Protein AF-A0A016V2L1-F1 (afdb_monomer)

InterPro domains:
  IPR009078 Ferritin-like superfamily [SSF47240] (13-124)
  IPR011566 Ubiquinone biosynthesis protein Coq7 [PF03232] (13-130)
  IPR011566 Ubiquinone biosynthesis protein Coq7 [PTHR11237] (13-127)

Radius of gyration: 16.28 Å; Cα contacts (8 Å, |Δi|>4): 191; chains: 1; bounding box: 47×32×44 Å

Organism: NCBI:txid53326

Nearest PDB structures (foldseek):
  8vp6-assembly1_A  TM=2.413E-01  e=8.278E+00  Acetivibrio thermocellus ATCC 27405
  8vp6-assembly1_B  TM=1.753E-01  e=6.211E+00  Acetivibrio thermocellus ATCC 27405
  8vp5-assembly1_B  TM=1.803E-01  e=5.643E+00  Acetivibrio thermocellus ATCC 27405

pLDDT: mean 79.41, std 16.94, range [29.38, 97.0]

Foldseek 3Di:
DDDPPQQPDPPPDPCLVVLVVLLVVLVVVLVVLVVVCVVVVPDADPCLVVLLVVLLVCLLVQLVVPQLSNLLVLLLLLVVLLVLLVVVLVVCVVPPCVVCVVVNVSSVVVSVSSVVSNVVSVVSNNVVPPDPSVVSNVVVVVVLVVCCVVRVQDSSSSNSSSSSSVSSSSVSSSNND

Structure (mmCIF, N/CA/C/O backbone):
data_AF-A0A016V2L1-F1
#
_entry.id   AF-A0A016V2L1-F1
#
loop_
_atom_site.group_PDB
_atom_site.id
_atom_site.type_symbol
_atom_site.label_atom_id
_atom_site.label_alt_id
_atom_site.label_comp_id
_atom_site.label_asym_id
_atom_site.label_entity_id
_atom_site.label_seq_id
_atom_site.pdbx_PDB_ins_code
_atom_site.Cartn_x
_atom_site.Cartn_y
_atom_site.Cartn_z
_atom_site.occupancy
_atom_site.B_iso_or_equiv
_atom_site.auth_seq_id
_atom_site.auth_comp_id
_atom_site.auth_asym_id
_atom_site.auth_atom_id
_atom_site.pdbx_PDB_model_num
ATOM 1 N N . MET A 1 1 ? -20.118 -4.239 -11.201 1.00 29.38 1 MET A N 1
ATOM 2 C CA . MET A 1 1 ? -20.156 -2.907 -10.563 1.00 29.38 1 MET A CA 1
ATOM 3 C C . MET A 1 1 ? -20.896 -3.061 -9.252 1.00 29.38 1 MET A C 1
ATOM 5 O O . MET A 1 1 ? -22.110 -3.209 -9.278 1.00 29.38 1 MET A O 1
ATOM 9 N N . LEU A 1 2 ? -20.169 -3.172 -8.142 1.00 35.25 2 LEU A N 1
ATOM 10 C CA . LEU A 1 2 ? -20.776 -3.181 -6.811 1.00 35.25 2 LEU A CA 1
ATOM 11 C C . LEU A 1 2 ? -21.025 -1.722 -6.404 1.00 35.25 2 LEU A C 1
ATOM 13 O O . LEU A 1 2 ? -20.151 -0.876 -6.569 1.00 35.25 2 LEU A O 1
ATOM 17 N N . ASP A 1 3 ? -22.257 -1.447 -5.989 1.00 30.83 3 ASP A N 1
ATOM 18 C CA . ASP A 1 3 ? -22.810 -0.139 -5.631 1.00 30.83 3 ASP A CA 1
ATOM 19 C C . ASP A 1 3 ? -22.205 0.386 -4.312 1.00 30.83 3 ASP A C 1
ATOM 21 O O . ASP A 1 3 ? -22.249 -0.296 -3.290 1.00 30.83 3 ASP A O 1
ATOM 25 N N . CYS A 1 4 ? -21.659 1.609 -4.326 1.00 40.56 4 CYS A N 1
ATOM 26 C CA . CYS A 1 4 ? -20.991 2.285 -3.201 1.00 40.56 4 CYS A CA 1
ATOM 27 C C . CYS A 1 4 ? -21.928 2.737 -2.053 1.00 40.56 4 CYS A C 1
ATOM 29 O O . CYS A 1 4 ? -21.528 3.556 -1.226 1.00 40.56 4 CYS A O 1
ATOM 31 N N . ARG A 1 5 ? -23.185 2.279 -1.979 1.00 37.03 5 ARG A N 1
ATOM 32 C CA . ARG A 1 5 ? -24.198 2.860 -1.072 1.00 37.03 5 ARG A CA 1
ATOM 33 C C . ARG A 1 5 ? -24.375 2.221 0.311 1.00 37.03 5 ARG A C 1
ATOM 35 O O . ARG A 1 5 ? -25.258 2.661 1.040 1.00 37.03 5 ARG A O 1
ATOM 42 N N . SER A 1 6 ? -23.533 1.287 0.753 1.00 38.41 6 SER A N 1
ATOM 43 C CA . SER A 1 6 ? -23.596 0.764 2.136 1.00 38.41 6 SER A CA 1
ATOM 44 C C . SER A 1 6 ? -22.293 0.984 2.914 1.00 38.41 6 SER A C 1
ATOM 46 O O . SER A 1 6 ? -21.577 0.046 3.243 1.00 38.41 6 SER A O 1
ATOM 48 N N . MET A 1 7 ? -21.981 2.248 3.193 1.00 48.84 7 MET A N 1
ATOM 49 C CA . MET A 1 7 ? -20.747 2.708 3.844 1.00 48.84 7 MET A CA 1
ATOM 50 C C . MET A 1 7 ? -20.988 2.951 5.346 1.00 48.84 7 MET A C 1
ATOM 52 O O . MET A 1 7 ? -21.101 4.101 5.783 1.00 48.84 7 MET A O 1
ATOM 56 N N . HIS A 1 8 ? -21.224 1.897 6.138 1.00 49.47 8 HIS A N 1
ATOM 57 C CA . HIS A 1 8 ? -21.766 2.025 7.504 1.00 49.47 8 HIS A CA 1
ATOM 58 C C . HIS A 1 8 ? -21.042 1.152 8.556 1.00 49.47 8 HIS A C 1
ATOM 60 O O . HIS A 1 8 ? -21.601 0.168 9.037 1.00 49.47 8 HIS A O 1
ATOM 66 N N . ARG A 1 9 ? -19.858 1.584 9.013 1.00 52.03 9 ARG A N 1
ATOM 67 C CA . ARG A 1 9 ? -19.495 1.605 10.448 1.00 52.03 9 ARG A CA 1
ATOM 68 C C . ARG A 1 9 ? -18.497 2.734 10.820 1.00 52.03 9 ARG A C 1
ATOM 70 O O . ARG A 1 9 ? -18.610 3.243 11.935 1.00 52.03 9 ARG A O 1
ATOM 77 N N . TYR A 1 10 ? -17.664 3.244 9.898 1.00 52.72 10 TYR A N 1
ATOM 78 C CA . TYR A 1 10 ? -16.674 4.310 10.174 1.00 52.72 10 TYR A CA 1
ATOM 79 C C . TYR A 1 10 ? -16.941 5.649 9.500 1.00 52.72 10 TYR A C 1
ATOM 81 O O . TYR A 1 10 ? -16.243 6.617 9.811 1.00 52.72 10 TYR A O 1
ATOM 89 N N . SER A 1 11 ? -17.983 5.766 8.676 1.00 54.28 11 SER A N 1
ATOM 90 C CA . SER A 1 11 ? -18.393 7.041 8.063 1.00 54.28 11 SER A CA 1
ATOM 91 C C . SER A 1 11 ? -18.709 8.149 9.085 1.00 54.28 11 SER A C 1
ATOM 93 O O . SER A 1 11 ? -18.708 9.323 8.729 1.00 54.28 11 SER A O 1
ATOM 95 N N . GLY A 1 12 ? -18.907 7.797 10.363 1.00 59.22 12 GLY A N 1
ATOM 96 C CA . GLY A 1 12 ? -19.059 8.732 11.485 1.00 59.22 12 GLY A CA 1
ATOM 97 C C . GLY A 1 12 ? -17.850 8.855 12.424 1.00 59.22 12 GLY A C 1
ATOM 98 O O . GLY A 1 12 ? -17.983 9.468 13.480 1.00 59.22 12 GLY A O 1
ATOM 99 N N . THR A 1 13 ? -16.690 8.271 12.100 1.00 72.81 13 THR A N 1
ATOM 100 C CA . THR A 1 13 ? -15.501 8.283 12.975 1.00 72.81 13 THR A CA 1
ATOM 101 C C . THR A 1 13 ? -14.330 9.064 12.374 1.00 72.81 13 THR A C 1
ATOM 103 O O . THR A 1 13 ? -14.216 9.151 11.152 1.00 72.81 13 THR A O 1
ATOM 106 N N . PRO A 1 14 ? -13.395 9.579 13.199 1.00 77.31 14 PRO A N 1
ATOM 107 C CA . PRO A 1 14 ? -12.222 10.303 12.702 1.00 77.31 14 PRO A CA 1
ATOM 108 C C . PRO A 1 14 ? -11.259 9.471 11.839 1.00 77.31 14 PRO A C 1
ATOM 110 O O . PRO A 1 14 ? -10.414 10.052 11.165 1.00 77.31 14 PRO A O 1
ATOM 113 N N . VAL A 1 15 ? -11.346 8.133 11.883 1.00 84.75 15 VAL A N 1
ATOM 114 C CA . VAL A 1 15 ? -10.438 7.226 11.156 1.00 84.75 15 VAL A CA 1
ATOM 115 C C . VAL A 1 15 ? -10.974 6.830 9.775 1.00 84.75 15 VAL A C 1
ATOM 117 O O . VAL A 1 15 ? -10.186 6.531 8.884 1.00 84.75 15 VAL A O 1
ATOM 120 N N . GLY A 1 16 ? -12.291 6.901 9.552 1.00 86.06 16 GLY A N 1
ATOM 121 C CA . GLY A 1 16 ? -12.917 6.537 8.274 1.00 86.06 16 GLY A CA 1
ATOM 122 C C . GLY A 1 16 ? -12.341 7.287 7.064 1.00 86.06 16 GLY A C 1
ATOM 123 O O . GLY A 1 16 ? -11.895 6.638 6.120 1.00 86.06 16 GLY A O 1
ATOM 124 N N . PRO A 1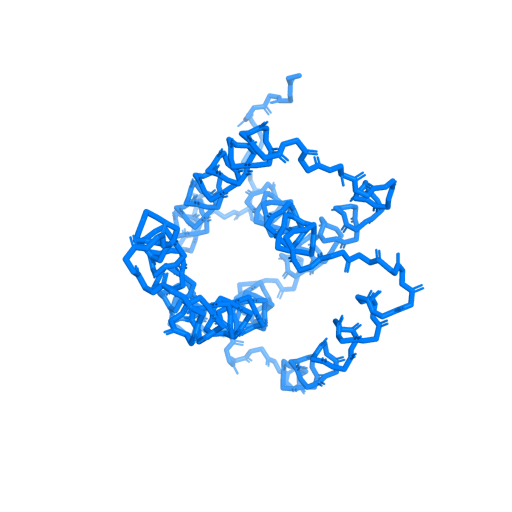 17 ? -12.257 8.633 7.092 1.00 89.12 17 PRO A N 1
ATOM 125 C CA . PRO A 1 17 ? -11.645 9.400 6.003 1.00 89.12 17 PRO A CA 1
ATOM 126 C C . PRO A 1 17 ? -10.163 9.079 5.771 1.00 89.12 17 PRO A C 1
ATOM 128 O O . PRO A 1 17 ? -9.676 9.216 4.654 1.00 89.12 17 PRO A O 1
ATOM 131 N N . VAL A 1 18 ? -9.442 8.659 6.815 1.00 91.12 18 VAL A N 1
ATOM 132 C CA . VAL A 1 18 ? -8.019 8.301 6.723 1.00 91.12 18 VAL A CA 1
ATOM 133 C C . VAL A 1 18 ? -7.856 6.980 5.986 1.00 91.12 18 VAL A C 1
ATOM 135 O O . VAL A 1 18 ? -7.091 6.917 5.033 1.00 91.12 18 VAL A O 1
ATOM 138 N N . ILE A 1 19 ? -8.626 5.962 6.374 1.00 88.94 19 ILE A N 1
ATOM 139 C CA . ILE A 1 19 ? -8.621 4.651 5.714 1.00 88.94 19 ILE A CA 1
ATOM 140 C C . ILE A 1 19 ? -9.053 4.790 4.249 1.00 88.94 19 ILE A C 1
ATOM 142 O O . ILE A 1 19 ? -8.436 4.186 3.379 1.00 88.94 19 ILE A O 1
ATOM 146 N N . GLN A 1 20 ? -10.054 5.630 3.962 1.00 89.81 20 GLN A N 1
ATOM 147 C CA . GLN A 1 20 ? -10.478 5.893 2.586 1.00 89.81 20 GLN A CA 1
ATOM 148 C C . GLN A 1 20 ? -9.360 6.536 1.756 1.00 89.81 20 GLN A C 1
ATOM 150 O O . GLN A 1 20 ? -9.124 6.112 0.632 1.00 89.81 20 GLN A O 1
ATOM 155 N N . LYS A 1 21 ? -8.646 7.523 2.315 1.00 91.56 21 LYS A N 1
ATOM 156 C CA . LYS A 1 21 ? -7.510 8.162 1.636 1.00 91.56 21 LYS A CA 1
ATOM 157 C C . LYS A 1 21 ? -6.389 7.162 1.347 1.00 91.56 21 LYS A C 1
ATOM 159 O O . LYS A 1 21 ? -5.882 7.152 0.233 1.00 91.56 21 LYS A O 1
ATOM 164 N N . MET A 1 22 ? -6.051 6.312 2.318 1.00 92.69 22 MET A N 1
ATOM 165 C CA . MET A 1 22 ? -5.066 5.242 2.123 1.00 92.69 22 MET A CA 1
ATOM 166 C C . MET A 1 22 ? -5.513 4.294 1.009 1.00 92.69 22 MET A C 1
ATOM 168 O O . MET A 1 22 ? -4.734 3.973 0.125 1.00 92.69 22 MET A O 1
ATOM 172 N N . TRP A 1 23 ? -6.791 3.905 0.991 1.00 93.56 23 TRP A N 1
ATOM 173 C CA . TRP A 1 23 ? -7.315 3.047 -0.067 1.00 93.56 23 TRP A CA 1
ATOM 174 C C . TRP A 1 23 ? -7.262 3.703 -1.456 1.00 93.56 23 TRP A C 1
ATOM 176 O O . TRP A 1 23 ? -6.936 3.042 -2.439 1.00 93.56 23 TRP A O 1
ATOM 186 N N . ASP A 1 24 ? -7.557 5.000 -1.556 1.00 93.06 24 ASP A N 1
ATOM 187 C CA . ASP A 1 24 ? -7.455 5.730 -2.822 1.00 93.06 24 ASP A CA 1
ATOM 188 C C . ASP A 1 24 ? -6.000 5.790 -3.334 1.00 93.06 24 ASP A C 1
ATOM 190 O O . ASP A 1 24 ? -5.778 5.644 -4.537 1.00 93.06 24 ASP A O 1
ATOM 194 N N . GLU A 1 25 ? -5.020 5.932 -2.433 1.00 93.88 25 GLU A N 1
ATOM 195 C CA . GLU A 1 25 ? -3.582 5.861 -2.747 1.00 93.88 25 GLU A CA 1
ATOM 196 C C . GLU A 1 25 ? -3.185 4.448 -3.217 1.00 93.88 25 GLU A C 1
ATOM 198 O O . GLU A 1 25 ? -2.543 4.301 -4.257 1.00 93.88 25 GLU A O 1
ATOM 203 N N . GLU A 1 26 ? -3.691 3.393 -2.571 1.00 93.25 26 GLU A N 1
ATOM 204 C CA . GLU A 1 26 ? -3.443 2.010 -3.008 1.00 93.25 26 GLU A CA 1
ATOM 205 C C . GLU A 1 26 ? -4.013 1.670 -4.376 1.00 93.25 26 GLU A C 1
ATOM 207 O O . GLU A 1 26 ? -3.440 0.882 -5.133 1.00 93.25 26 GLU A O 1
ATOM 212 N N . ARG A 1 27 ? -5.127 2.293 -4.747 1.00 93.62 27 ARG A N 1
ATOM 213 C CA . ARG A 1 27 ? -5.671 2.144 -6.097 1.00 93.62 27 ARG A CA 1
ATOM 214 C C . ARG A 1 27 ? -4.782 2.817 -7.140 1.00 93.62 27 ARG A C 1
ATOM 216 O O . ARG A 1 27 ? -4.685 2.309 -8.256 1.00 93.62 27 ARG A O 1
ATOM 223 N N . GLU A 1 28 ? -4.120 3.922 -6.795 1.00 93.94 28 GLU A N 1
ATOM 224 C CA . GLU A 1 28 ? -3.109 4.550 -7.656 1.00 93.94 28 GLU A CA 1
ATOM 225 C C . GLU A 1 28 ? -1.861 3.660 -7.789 1.00 93.94 28 GLU A C 1
ATOM 227 O O . GLU A 1 28 ? -1.314 3.509 -8.889 1.00 93.94 28 GLU A O 1
ATOM 232 N N . HIS A 1 29 ? -1.437 3.026 -6.692 1.00 92.62 29 HIS A N 1
ATOM 233 C CA . HIS A 1 29 ? -0.355 2.040 -6.685 1.00 92.62 29 HIS A CA 1
ATOM 234 C C . HIS A 1 29 ? -0.672 0.853 -7.601 1.00 92.62 29 HIS A C 1
ATOM 236 O O . HIS A 1 29 ? 0.140 0.503 -8.465 1.00 92.62 29 HIS A O 1
ATOM 242 N N . LEU A 1 30 ? -1.871 0.275 -7.473 1.00 91.44 30 LEU A N 1
ATOM 243 C CA . LEU A 1 30 ? -2.319 -0.843 -8.300 1.00 91.44 30 LEU A CA 1
ATOM 244 C C . LEU A 1 30 ? -2.382 -0.466 -9.786 1.00 91.44 30 LEU A C 1
ATOM 246 O O . LEU A 1 30 ? -1.819 -1.181 -10.611 1.00 91.44 30 LEU A O 1
ATOM 250 N N . ASP A 1 31 ? -2.976 0.679 -10.135 1.00 93.56 31 ASP A N 1
ATOM 251 C CA . ASP A 1 31 ? -3.038 1.168 -11.523 1.00 93.56 31 ASP A CA 1
ATOM 252 C C . ASP A 1 31 ? -1.634 1.414 -12.110 1.00 93.56 31 ASP A C 1
ATOM 254 O O . ASP A 1 31 ? -1.350 1.081 -13.265 1.00 93.56 31 ASP A O 1
ATOM 258 N N . THR A 1 32 ? -0.708 1.943 -11.304 1.00 90.62 32 THR A N 1
ATOM 259 C CA . THR A 1 32 ? 0.695 2.106 -11.709 1.00 90.62 32 THR A CA 1
ATOM 260 C C . THR A 1 32 ? 1.341 0.758 -12.023 1.00 90.62 32 THR A C 1
ATOM 262 O O . THR A 1 32 ? 2.000 0.617 -13.058 1.00 90.62 32 THR A O 1
ATOM 265 N N . MET A 1 33 ? 1.126 -0.247 -11.176 1.00 87.62 33 MET A N 1
ATOM 266 C CA . MET A 1 33 ? 1.681 -1.581 -11.385 1.00 87.62 33 MET A CA 1
ATOM 267 C C . MET A 1 33 ? 1.036 -2.332 -12.536 1.00 87.62 33 MET A C 1
ATOM 269 O O . MET A 1 33 ? 1.751 -3.003 -13.272 1.00 87.62 33 MET A O 1
ATOM 273 N N . GLU A 1 34 ? -0.271 -2.197 -12.753 1.00 89.38 34 GLU A N 1
ATOM 274 C CA . GLU A 1 34 ? -0.952 -2.768 -13.918 1.00 89.38 34 GLU A CA 1
ATOM 275 C C . GLU A 1 34 ? -0.372 -2.215 -15.223 1.00 89.38 34 GLU A C 1
ATOM 277 O O . GLU A 1 34 ? -0.082 -2.970 -16.155 1.00 89.38 34 GLU A O 1
ATOM 282 N N . LYS A 1 35 ? -0.115 -0.903 -15.278 1.00 8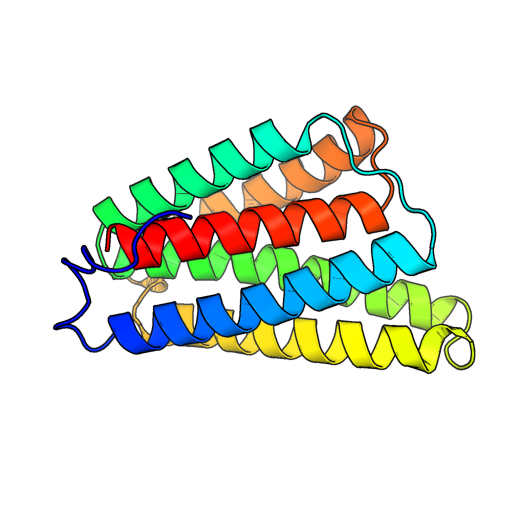9.94 35 LYS A N 1
ATOM 283 C CA . LYS A 1 35 ? 0.540 -0.265 -16.430 1.00 89.94 35 LYS A CA 1
ATOM 284 C C . LYS A 1 35 ? 1.958 -0.786 -16.644 1.00 89.94 35 LYS A C 1
ATOM 286 O O . LYS A 1 35 ? 2.340 -1.047 -17.786 1.00 89.94 35 LYS A O 1
ATOM 291 N N . LEU A 1 36 ? 2.737 -0.950 -15.573 1.00 86.25 36 LEU A N 1
ATOM 292 C CA . LEU A 1 36 ? 4.087 -1.514 -15.655 1.00 86.25 36 LEU A CA 1
ATOM 293 C C . LEU A 1 36 ? 4.052 -2.991 -16.085 1.00 86.25 36 LEU A C 1
ATOM 295 O O . LEU A 1 36 ? 4.789 -3.378 -16.990 1.00 86.25 36 LEU A O 1
ATOM 299 N N . ALA A 1 37 ? 3.149 -3.796 -15.522 1.00 84.56 37 ALA A N 1
ATOM 300 C CA . ALA A 1 37 ? 2.972 -5.203 -15.870 1.00 84.56 37 ALA A CA 1
ATOM 301 C C . ALA A 1 37 ? 2.637 -5.361 -17.358 1.00 84.56 37 ALA A C 1
ATOM 303 O O . ALA A 1 37 ? 3.265 -6.156 -18.060 1.00 84.56 37 ALA A O 1
ATOM 304 N N . ALA A 1 38 ? 1.707 -4.541 -17.859 1.00 86.81 38 ALA A N 1
ATOM 305 C CA . ALA A 1 38 ? 1.338 -4.511 -19.268 1.00 86.81 38 ALA A CA 1
ATOM 306 C C . ALA A 1 38 ? 2.507 -4.069 -20.166 1.00 86.81 38 ALA A C 1
ATOM 308 O O . ALA A 1 38 ? 2.777 -4.718 -21.176 1.00 86.81 38 ALA A O 1
ATOM 309 N N . LYS A 1 39 ? 3.242 -3.010 -19.787 1.00 85.31 39 LYS A N 1
ATOM 310 C CA . LYS A 1 39 ? 4.418 -2.507 -20.529 1.00 85.31 39 LYS A CA 1
ATOM 311 C C . LYS A 1 39 ? 5.500 -3.581 -20.686 1.00 85.31 39 LYS A C 1
ATOM 313 O O . LYS A 1 39 ? 6.138 -3.651 -21.734 1.00 85.31 39 LYS A O 1
ATOM 318 N N . HIS A 1 40 ? 5.685 -4.420 -19.669 1.00 81.00 40 HIS A N 1
ATOM 319 C CA . HIS A 1 40 ? 6.736 -5.438 -19.624 1.00 81.00 40 HIS A CA 1
ATOM 320 C C . HIS A 1 40 ? 6.246 -6.866 -19.933 1.00 81.00 40 HIS A C 1
ATOM 322 O O . HIS A 1 40 ? 7.037 -7.803 -19.862 1.00 81.00 40 HIS A O 1
ATOM 328 N N . ASN A 1 41 ? 4.979 -7.043 -20.338 1.00 81.31 41 ASN A N 1
ATOM 329 C CA . ASN A 1 41 ? 4.348 -8.348 -20.595 1.00 81.31 41 ASN A CA 1
ATOM 330 C C . ASN A 1 41 ? 4.5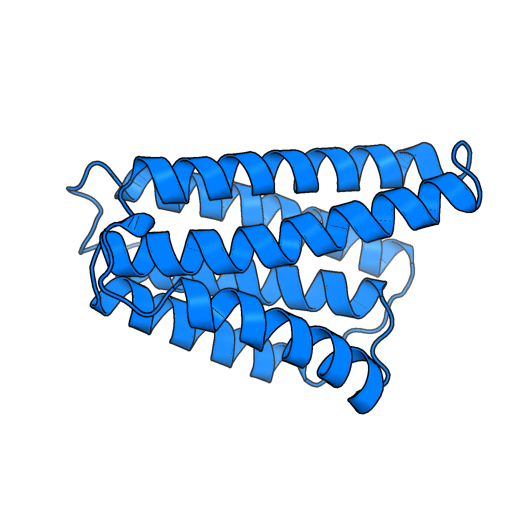11 -9.344 -19.432 1.00 81.31 41 ASN A C 1
ATOM 332 O O . ASN A 1 41 ? 4.729 -10.541 -19.647 1.00 81.31 41 ASN A O 1
ATOM 336 N N . VAL A 1 42 ? 4.417 -8.851 -18.196 1.00 78.19 42 VAL A N 1
ATOM 337 C CA . VAL A 1 42 ? 4.551 -9.696 -17.009 1.00 78.19 42 VAL A CA 1
ATOM 338 C C . VAL A 1 42 ? 3.318 -10.577 -16.870 1.00 78.19 42 VAL A C 1
ATOM 340 O O . VAL A 1 42 ? 2.177 -10.130 -16.994 1.00 78.19 42 VAL A O 1
ATOM 343 N N . ARG A 1 43 ? 3.546 -11.867 -16.630 1.00 75.06 43 ARG A N 1
ATOM 344 C CA . ARG A 1 43 ? 2.474 -12.847 -16.503 1.00 75.06 43 ARG A CA 1
ATOM 345 C C . ARG A 1 43 ? 2.000 -12.901 -15.056 1.00 75.06 43 ARG A C 1
ATOM 347 O O . ARG A 1 43 ? 2.747 -13.313 -14.180 1.00 75.06 43 ARG A O 1
ATOM 354 N N . HIS A 1 44 ? 0.734 -12.570 -14.820 1.00 76.06 44 HIS A N 1
ATOM 355 C CA . HIS A 1 44 ? 0.144 -12.714 -13.491 1.00 76.06 44 HIS A CA 1
ATOM 356 C C . HIS A 1 44 ? 0.142 -14.179 -13.035 1.00 76.06 44 HIS A C 1
ATOM 358 O O . HIS A 1 44 ? -0.100 -15.103 -13.822 1.00 76.06 44 HIS A O 1
ATOM 364 N N . THR A 1 45 ? 0.369 -14.389 -11.739 1.00 80.25 45 THR A N 1
ATOM 365 C CA . THR A 1 45 ? 0.259 -15.715 -11.131 1.00 80.25 45 THR A CA 1
ATOM 366 C C . THR A 1 45 ? -1.199 -16.173 -11.071 1.00 80.25 45 THR A C 1
ATOM 368 O O . THR A 1 45 ? -2.104 -15.410 -10.737 1.00 80.25 45 THR A O 1
ATOM 371 N N . ILE A 1 46 ? -1.434 -17.462 -11.331 1.00 84.56 46 ILE A N 1
ATOM 372 C CA . ILE A 1 46 ? -2.764 -18.086 -11.218 1.00 84.56 46 ILE A CA 1
ATOM 373 C C . ILE A 1 46 ? -3.315 -18.059 -9.784 1.00 84.56 46 ILE A C 1
ATOM 375 O O . ILE A 1 46 ? -4.509 -18.262 -9.577 1.00 84.56 46 ILE A O 1
ATOM 379 N N . LEU A 1 47 ? -2.445 -17.833 -8.794 1.00 84.25 47 LEU A N 1
ATOM 380 C CA . LEU A 1 47 ? -2.786 -17.820 -7.373 1.00 84.25 47 LEU A CA 1
ATOM 381 C C . LEU A 1 47 ? -3.216 -16.437 -6.870 1.00 84.25 47 LEU A C 1
ATOM 383 O O . LEU A 1 47 ? -3.696 -16.340 -5.741 1.00 84.25 47 LEU A O 1
ATOM 387 N N . ALA A 1 48 ? -3.111 -15.387 -7.694 1.00 82.69 48 ALA A N 1
ATOM 388 C CA . ALA A 1 48 ? -3.505 -14.027 -7.323 1.00 82.69 48 ALA A CA 1
ATOM 389 C C . ALA A 1 48 ? -4.934 -13.944 -6.738 1.00 82.69 48 ALA A C 1
ATOM 391 O O . ALA A 1 48 ? -5.098 -13.356 -5.667 1.00 82.69 48 ALA A O 1
ATOM 392 N N . PRO A 1 49 ? -5.959 -14.635 -7.290 1.00 85.38 49 PRO A N 1
ATOM 393 C CA . PRO A 1 49 ? -7.304 -14.620 -6.707 1.00 85.38 49 PRO A CA 1
ATOM 394 C C . PRO A 1 49 ? -7.382 -15.204 -5.289 1.00 85.38 49 PRO A C 1
ATOM 396 O O . PRO A 1 49 ? -8.193 -14.753 -4.480 1.00 85.38 49 PRO A O 1
ATOM 399 N N . ILE A 1 50 ? -6.552 -16.205 -4.977 1.00 87.12 50 ILE A N 1
ATOM 400 C CA . ILE A 1 50 ? -6.517 -16.848 -3.656 1.00 87.12 50 ILE A CA 1
ATOM 401 C C . ILE A 1 50 ? -5.901 -15.889 -2.640 1.00 87.12 50 ILE A C 1
ATOM 403 O O . ILE A 1 50 ? -6.472 -15.672 -1.571 1.00 87.12 50 ILE A O 1
ATOM 407 N N . PHE A 1 51 ? -4.771 -15.277 -2.990 1.00 86.00 51 PHE A N 1
ATOM 408 C CA . PHE A 1 51 ? -4.102 -14.301 -2.136 1.00 86.00 51 PHE A CA 1
ATOM 409 C C . PHE A 1 51 ? -4.958 -13.057 -1.909 1.00 86.00 51 PHE A C 1
ATOM 411 O O . PHE A 1 51 ? -5.119 -12.624 -0.769 1.00 86.00 51 PHE A O 1
ATOM 418 N N . GLY A 1 52 ? -5.601 -12.553 -2.963 1.00 85.56 52 GLY A N 1
ATOM 419 C CA . GLY A 1 52 ? -6.546 -11.453 -2.854 1.00 85.56 52 GLY A CA 1
ATOM 420 C C . GLY A 1 52 ? -7.739 -11.778 -1.946 1.00 85.56 52 GLY A C 1
ATOM 421 O O . GLY A 1 52 ? -8.159 -10.939 -1.149 1.00 85.56 52 GLY A O 1
ATOM 422 N N . GLY A 1 53 ? -8.265 -13.006 -2.007 1.00 87.00 53 GLY A N 1
ATOM 423 C CA . GLY A 1 53 ? -9.304 -13.475 -1.085 1.00 87.00 53 GLY A CA 1
ATOM 424 C C . GLY A 1 53 ? -8.830 -13.534 0.371 1.00 87.00 53 GLY A C 1
ATOM 425 O O . GLY A 1 53 ? -9.537 -13.077 1.268 1.00 87.00 53 GLY A O 1
ATOM 426 N N . ALA A 1 54 ? -7.619 -14.043 0.612 1.00 86.56 54 ALA A N 1
ATOM 427 C CA . ALA A 1 54 ? -7.029 -14.096 1.949 1.00 86.56 54 ALA A CA 1
ATOM 428 C C . ALA A 1 54 ? -6.812 -12.693 2.542 1.00 86.56 54 ALA A C 1
ATOM 430 O O . ALA A 1 54 ? -7.129 -12.466 3.710 1.00 86.56 54 ALA A O 1
ATOM 431 N N . ALA A 1 55 ? -6.339 -11.743 1.734 1.00 86.75 55 ALA A N 1
ATOM 432 C CA . ALA A 1 55 ? -6.127 -10.363 2.162 1.00 86.75 55 ALA A CA 1
ATOM 433 C C . ALA A 1 55 ? -7.442 -9.637 2.489 1.00 86.75 55 ALA A C 1
ATOM 435 O O . ALA A 1 55 ? -7.529 -8.934 3.495 1.00 86.75 55 ALA A O 1
ATOM 436 N N . TYR A 1 56 ? -8.494 -9.878 1.702 1.00 89.00 56 TYR A N 1
ATOM 437 C CA . TYR A 1 56 ? -9.833 -9.374 2.002 1.00 89.00 56 TYR A CA 1
ATOM 438 C C . TYR A 1 56 ? -10.364 -9.913 3.339 1.00 89.00 56 TYR A C 1
ATOM 440 O O . TYR A 1 56 ? -10.899 -9.164 4.152 1.00 89.00 56 TYR A O 1
ATOM 448 N N . VAL A 1 57 ? -10.204 -11.218 3.596 1.00 88.88 57 VAL A N 1
ATOM 449 C CA . VAL A 1 57 ? -10.602 -11.819 4.881 1.00 88.88 57 VAL A CA 1
ATOM 450 C C . VAL A 1 57 ? -9.799 -11.210 6.029 1.00 88.88 57 VAL A C 1
ATOM 452 O O . VAL A 1 57 ? -10.381 -10.879 7.060 1.00 88.88 57 VAL A O 1
ATOM 455 N N . LEU A 1 58 ? -8.492 -11.008 5.852 1.00 86.94 58 LEU A N 1
ATOM 456 C CA . LEU A 1 58 ? -7.642 -10.376 6.857 1.00 86.94 58 LEU A CA 1
ATOM 457 C C . LEU A 1 58 ? -8.140 -8.966 7.210 1.00 86.94 58 LEU A C 1
ATOM 459 O O . LEU A 1 58 ? -8.334 -8.680 8.391 1.00 86.94 58 LEU A O 1
ATOM 463 N N . GLY A 1 59 ? -8.416 -8.118 6.217 1.00 86.06 59 GLY A N 1
ATOM 464 C CA . GLY A 1 59 ? -8.899 -6.758 6.466 1.00 86.06 59 GLY A CA 1
ATOM 465 C C . GLY A 1 59 ? -10.316 -6.715 7.048 1.00 86.06 59 GLY A C 1
ATOM 466 O O . GLY A 1 59 ? -10.586 -5.953 7.973 1.00 86.06 59 GLY A O 1
ATOM 467 N N . LEU A 1 60 ? -11.203 -7.621 6.629 1.00 87.94 60 LEU A N 1
ATOM 468 C CA . LEU A 1 60 ? -12.512 -7.784 7.263 1.00 87.94 60 LEU A CA 1
ATOM 469 C C . LEU A 1 60 ? -12.368 -8.154 8.747 1.00 87.94 60 LEU A C 1
ATOM 471 O O . LEU A 1 60 ? -13.024 -7.569 9.608 1.00 87.94 60 LEU A O 1
ATOM 475 N N . THR A 1 61 ? -11.512 -9.128 9.065 1.00 86.00 61 THR A N 1
ATOM 476 C CA . THR A 1 61 ? -11.307 -9.555 10.456 1.00 86.00 61 THR A CA 1
ATOM 477 C C . THR A 1 61 ? -10.657 -8.469 11.306 1.00 86.00 61 THR A C 1
ATOM 479 O O . THR A 1 61 ? -11.045 -8.308 12.461 1.00 86.00 61 THR A O 1
ATOM 482 N N . SER A 1 62 ? -9.727 -7.687 10.751 1.00 85.00 62 SER A N 1
ATOM 483 C CA . SER A 1 62 ? -9.085 -6.586 11.471 1.00 85.00 62 SER A CA 1
ATOM 484 C C . SER A 1 62 ? -10.063 -5.438 11.738 1.00 85.00 62 SER A C 1
ATOM 486 O O . SER A 1 62 ? -10.087 -4.918 12.852 1.00 85.00 62 SER A O 1
ATOM 488 N N . ALA A 1 63 ? -10.951 -5.124 10.788 1.00 85.75 63 ALA A N 1
ATOM 489 C CA . ALA A 1 63 ? -12.049 -4.178 10.982 1.00 85.75 63 ALA A CA 1
ATOM 490 C C . ALA A 1 63 ? -13.011 -4.612 12.102 1.00 85.75 63 ALA A C 1
ATOM 492 O O . ALA A 1 63 ? -13.423 -3.796 12.927 1.00 85.75 63 ALA A O 1
ATOM 493 N N . LEU A 1 64 ? -13.335 -5.909 12.187 1.00 83.50 64 LEU A N 1
ATOM 494 C CA . LEU A 1 64 ? -14.181 -6.452 13.258 1.00 83.50 64 LEU A CA 1
ATOM 495 C C . LEU A 1 64 ? -13.536 -6.357 14.651 1.00 83.50 64 LEU A C 1
ATOM 497 O O . LEU A 1 64 ? -14.257 -6.315 15.647 1.00 83.50 64 LEU A O 1
ATOM 501 N N . LEU A 1 65 ? -12.203 -6.288 14.732 1.00 82.12 65 LEU A N 1
ATOM 502 C CA . LEU A 1 65 ? -11.463 -6.044 15.977 1.00 82.12 65 LEU A CA 1
ATOM 503 C C . LEU A 1 65 ? -11.454 -4.561 16.393 1.00 82.12 65 LEU A C 1
ATOM 505 O O . LEU A 1 65 ? -10.920 -4.225 17.450 1.00 82.12 65 LEU A O 1
ATOM 509 N N . GLY A 1 66 ? -12.061 -3.680 15.596 1.00 83.75 66 GLY A N 1
ATOM 510 C CA . GLY A 1 66 ? -12.130 -2.248 15.853 1.00 83.75 66 GLY A CA 1
ATOM 511 C C . GLY A 1 66 ? -10.901 -1.485 15.358 1.00 83.75 66 GLY A C 1
ATOM 512 O O . GLY A 1 66 ? -10.030 -2.022 14.674 1.00 83.75 66 GLY A O 1
ATOM 513 N N . LYS A 1 67 ? -10.835 -0.198 15.720 1.00 87.44 67 LYS A N 1
ATOM 514 C CA . LYS A 1 67 ? -9.868 0.764 15.169 1.00 87.44 67 LYS A CA 1
ATOM 515 C C . LYS A 1 67 ? -8.437 0.314 15.437 1.00 87.44 67 LYS A C 1
ATOM 517 O O . LYS A 1 67 ? -7.611 0.292 14.534 1.00 87.44 67 LYS A O 1
ATOM 522 N N . GLU A 1 68 ? -8.152 -0.068 16.675 1.00 86.56 68 GLU A N 1
ATOM 523 C CA . GLU A 1 68 ? -6.832 -0.519 17.104 1.00 86.56 68 GLU A CA 1
ATOM 524 C C . GLU A 1 68 ? -6.410 -1.789 16.351 1.00 86.56 68 GLU A C 1
ATOM 526 O O . GLU A 1 68 ? -5.250 -1.913 15.972 1.00 86.56 68 GLU A O 1
ATOM 531 N N . GLY A 1 69 ? -7.341 -2.716 16.094 1.00 86.00 69 GLY A N 1
ATOM 532 C CA . GLY A 1 69 ? -7.082 -3.947 15.343 1.00 86.00 69 GLY A CA 1
ATOM 533 C C . GLY A 1 69 ? -6.813 -3.705 13.857 1.00 86.00 69 GLY A C 1
ATOM 534 O O . GLY A 1 69 ? -5.845 -4.242 13.317 1.00 86.00 69 GLY A O 1
ATOM 535 N N . ALA A 1 70 ? -7.622 -2.859 13.215 1.00 87.69 70 ALA A N 1
ATOM 536 C CA . ALA A 1 70 ? -7.423 -2.449 11.828 1.00 87.69 70 ALA A CA 1
ATOM 537 C C . ALA A 1 70 ? -6.062 -1.761 11.644 1.00 87.69 70 ALA A C 1
ATOM 539 O O . ALA A 1 70 ? -5.246 -2.219 10.846 1.00 87.69 70 ALA A O 1
ATOM 540 N N . MET A 1 71 ? -5.766 -0.746 12.466 1.00 90.25 71 MET A N 1
ATOM 541 C CA . MET A 1 71 ? -4.514 0.011 12.375 1.00 90.25 71 MET A CA 1
ATOM 542 C C . MET A 1 71 ? -3.288 -0.822 12.772 1.00 90.25 71 MET A C 1
ATOM 544 O O . MET A 1 71 ? -2.211 -0.625 12.221 1.00 90.25 71 MET A O 1
ATOM 548 N N . ALA A 1 72 ? -3.428 -1.787 13.685 1.00 88.50 72 ALA A N 1
ATOM 549 C CA . ALA A 1 72 ? -2.372 -2.756 13.980 1.00 88.50 72 ALA A CA 1
ATOM 550 C C . ALA A 1 72 ? -2.000 -3.599 12.756 1.00 88.50 72 ALA A C 1
ATOM 552 O O . ALA A 1 72 ? -0.822 -3.819 12.481 1.00 88.50 72 ALA A O 1
ATOM 553 N N . CYS A 1 73 ? -3.009 -4.088 12.035 1.00 87.19 73 CYS A N 1
ATOM 554 C CA . CYS A 1 73 ? -2.783 -4.877 10.835 1.00 87.19 73 CYS A CA 1
ATOM 555 C C . CYS A 1 73 ? -2.193 -4.018 9.710 1.00 87.19 73 CYS A C 1
ATOM 557 O O . CYS A 1 73 ? -1.282 -4.483 9.034 1.00 87.19 73 CYS A O 1
ATOM 559 N N . THR A 1 74 ? -2.641 -2.764 9.573 1.00 90.50 74 THR A N 1
ATOM 560 C CA . THR A 1 74 ? -2.016 -1.765 8.694 1.00 90.50 74 THR A CA 1
ATOM 561 C C . THR A 1 74 ? -0.523 -1.647 8.984 1.00 90.50 74 THR A C 1
ATOM 563 O O . THR A 1 74 ? 0.263 -1.934 8.097 1.00 90.50 74 THR A O 1
ATOM 566 N N . ILE A 1 75 ? -0.110 -1.355 10.227 1.00 89.81 75 ILE A N 1
ATOM 567 C CA . ILE A 1 75 ? 1.317 -1.241 10.603 1.00 89.81 75 ILE A CA 1
ATOM 568 C C . ILE A 1 75 ? 2.132 -2.441 10.095 1.00 89.81 75 ILE A C 1
ATOM 570 O O . ILE A 1 75 ? 3.181 -2.257 9.486 1.00 89.81 75 ILE A O 1
ATOM 574 N N . ALA A 1 76 ? 1.643 -3.665 10.318 1.00 87.12 76 ALA A N 1
ATOM 575 C CA . ALA A 1 76 ? 2.356 -4.876 9.913 1.00 87.12 76 ALA A CA 1
ATOM 576 C C . ALA A 1 76 ? 2.448 -5.047 8.384 1.00 87.12 76 ALA A C 1
ATOM 578 O O . ALA A 1 76 ? 3.481 -5.485 7.881 1.00 87.12 76 ALA A O 1
ATOM 579 N N . VAL A 1 77 ? 1.381 -4.718 7.647 1.00 87.88 77 VAL A N 1
ATOM 580 C CA . VAL A 1 77 ? 1.352 -4.789 6.177 1.00 87.88 77 VAL A CA 1
ATOM 581 C C . VAL A 1 77 ? 2.259 -3.720 5.561 1.00 87.88 77 VAL A C 1
ATOM 583 O O . VAL A 1 77 ? 3.056 -4.041 4.681 1.00 87.88 77 VAL A O 1
ATOM 586 N N . GLU A 1 78 ? 2.203 -2.486 6.066 1.00 90.75 78 GLU A N 1
ATOM 587 C CA . GLU A 1 78 ? 3.025 -1.380 5.560 1.00 90.75 78 GLU A CA 1
ATOM 588 C C . GLU A 1 78 ? 4.513 -1.580 5.822 1.00 90.75 78 GLU A C 1
ATOM 590 O O . GLU A 1 78 ? 5.346 -1.298 4.964 1.00 90.75 78 GLU A O 1
ATOM 595 N N . GLU A 1 79 ? 4.870 -2.112 6.994 1.00 88.00 79 GLU A N 1
ATOM 596 C CA . GLU A 1 79 ? 6.262 -2.431 7.306 1.00 88.00 79 GLU A CA 1
ATOM 597 C C . GLU A 1 79 ? 6.828 -3.459 6.313 1.00 88.00 79 GLU A C 1
ATOM 599 O O . GLU A 1 79 ? 7.948 -3.307 5.823 1.00 88.00 79 GLU A O 1
ATOM 604 N N . LEU A 1 80 ? 6.048 -4.492 5.992 1.00 85.06 80 LEU A N 1
ATOM 605 C CA . LEU A 1 80 ? 6.438 -5.549 5.063 1.00 85.06 80 LEU A CA 1
ATOM 606 C C . LEU A 1 80 ? 6.639 -5.003 3.641 1.00 85.06 80 LEU A C 1
ATOM 608 O O . LEU A 1 80 ? 7.676 -5.249 3.021 1.00 85.06 80 LEU A O 1
ATOM 612 N N . ILE A 1 81 ? 5.670 -4.236 3.137 1.00 87.38 81 ILE A N 1
ATOM 613 C CA . ILE A 1 81 ? 5.693 -3.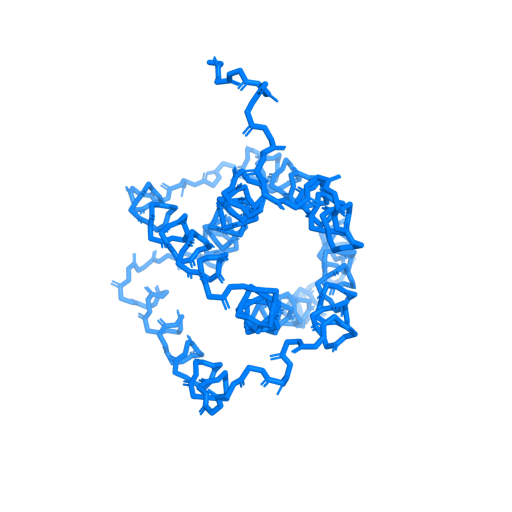704 1.768 1.00 87.38 81 ILE A CA 1
ATOM 614 C C . ILE A 1 81 ? 6.745 -2.597 1.630 1.00 87.38 81 ILE A C 1
ATOM 616 O O . ILE A 1 81 ? 7.528 -2.606 0.680 1.00 87.38 81 ILE A O 1
ATOM 620 N N . GLY A 1 82 ? 6.875 -1.709 2.617 1.00 90.31 82 GLY A N 1
ATOM 621 C CA . GLY A 1 82 ? 7.932 -0.698 2.634 1.00 90.31 82 GLY A CA 1
ATOM 622 C C . GLY A 1 82 ? 9.334 -1.317 2.636 1.00 90.31 82 GLY A C 1
ATOM 623 O O . GLY A 1 82 ? 10.252 -0.807 1.985 1.00 90.31 82 GLY A O 1
ATOM 624 N N . GLN A 1 83 ? 9.530 -2.448 3.321 1.00 86.94 83 GLN A N 1
ATOM 625 C CA . GLN A 1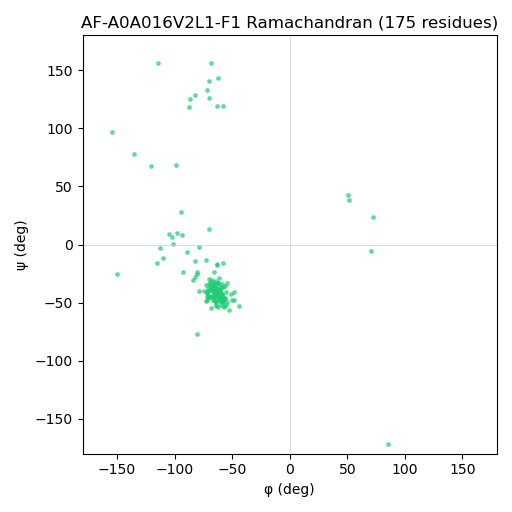 83 ? 10.790 -3.194 3.251 1.00 86.94 83 GLN A CA 1
ATOM 626 C C . GLN A 1 83 ? 11.015 -3.843 1.882 1.00 86.94 83 GLN A C 1
ATOM 628 O O . GLN A 1 83 ? 12.149 -3.825 1.398 1.00 86.94 83 GLN A O 1
ATOM 633 N N . HIS A 1 84 ? 9.957 -4.353 1.246 1.00 85.81 84 HIS A N 1
ATOM 634 C CA . HIS A 1 84 ? 10.008 -4.872 -0.123 1.00 85.81 84 HIS A CA 1
ATOM 635 C C . HIS A 1 84 ? 10.505 -3.800 -1.099 1.00 85.81 84 HIS A C 1
ATOM 637 O O . HIS A 1 84 ? 11.541 -3.985 -1.736 1.00 85.81 84 HIS A O 1
ATOM 643 N N . TYR A 1 85 ? 9.881 -2.620 -1.116 1.00 89.69 85 TYR A N 1
ATOM 644 C CA . TYR A 1 85 ? 10.328 -1.521 -1.978 1.00 89.69 85 TYR A CA 1
ATOM 645 C C . TYR A 1 85 ? 11.748 -1.046 -1.668 1.00 89.69 85 TYR A C 1
ATOM 647 O O . TYR A 1 85 ? 12.518 -0.764 -2.581 1.00 89.69 85 TYR A O 1
ATOM 655 N N . ASN A 1 86 ? 12.144 -0.988 -0.393 1.00 91.12 86 ASN A N 1
ATOM 656 C CA . ASN A 1 86 ? 13.517 -0.625 -0.039 1.00 91.12 86 ASN A CA 1
ATOM 657 C C . ASN A 1 86 ? 14.554 -1.615 -0.589 1.00 91.12 86 ASN A C 1
ATOM 659 O O . ASN A 1 86 ? 15.669 -1.200 -0.908 1.00 91.12 86 ASN A O 1
ATOM 663 N N . ASN A 1 87 ? 14.225 -2.905 -0.686 1.00 87.44 87 ASN A N 1
ATOM 664 C CA . ASN A 1 87 ? 15.111 -3.885 -1.311 1.00 87.44 87 ASN A CA 1
ATOM 665 C C . ASN A 1 87 ? 15.153 -3.692 -2.829 1.00 87.44 87 ASN A C 1
ATOM 667 O O . ASN A 1 87 ? 16.246 -3.601 -3.381 1.00 87.44 87 ASN A O 1
ATOM 671 N N . GLN A 1 88 ? 14.002 -3.480 -3.472 1.00 86.50 88 GLN A N 1
ATOM 672 C CA . GLN A 1 88 ? 13.934 -3.200 -4.911 1.00 86.50 88 GLN A CA 1
ATOM 673 C C . GLN A 1 88 ? 14.730 -1.951 -5.300 1.00 86.50 88 GLN A C 1
ATOM 675 O O . GLN A 1 88 ? 15.497 -1.974 -6.259 1.00 86.50 88 GLN A O 1
ATOM 680 N N . LEU A 1 89 ? 14.631 -0.871 -4.519 1.00 90.44 89 LEU A N 1
ATOM 681 C CA . LEU A 1 89 ? 15.434 0.334 -4.738 1.00 90.44 89 LEU A CA 1
ATOM 682 C C . LEU A 1 89 ? 16.937 0.041 -4.659 1.00 90.44 89 LEU A C 1
ATOM 684 O O . LEU A 1 89 ? 17.694 0.546 -5.481 1.00 90.44 89 LEU A O 1
ATOM 688 N N . LYS A 1 90 ? 17.385 -0.781 -3.699 1.00 90.69 90 LYS A N 1
ATOM 689 C CA . LYS A 1 90 ? 18.805 -1.162 -3.590 1.00 90.69 90 LYS A CA 1
ATOM 690 C C . LYS A 1 90 ? 19.272 -1.966 -4.798 1.00 90.69 90 LYS A C 1
ATOM 692 O O . LYS A 1 90 ? 20.377 -1.727 -5.270 1.00 90.69 90 LYS A O 1
ATOM 697 N N . GLU A 1 91 ? 18.454 -2.898 -5.276 1.00 87.94 91 GLU A N 1
ATOM 698 C CA . GLU A 1 91 ? 18.775 -3.728 -6.440 1.00 87.94 91 GLU A CA 1
ATOM 699 C C . GLU A 1 91 ? 18.868 -2.887 -7.716 1.00 87.94 91 GLU A C 1
ATOM 701 O O . GLU A 1 91 ? 19.878 -2.945 -8.413 1.00 87.94 91 GLU A O 1
ATO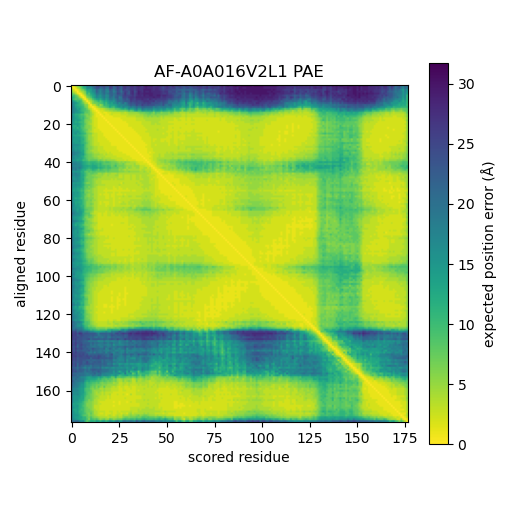M 706 N N . LEU A 1 92 ? 17.882 -2.022 -7.966 1.00 86.38 92 LEU A N 1
ATOM 707 C CA . LEU A 1 92 ? 17.869 -1.132 -9.131 1.00 86.38 92 LEU A CA 1
ATOM 708 C C . LEU A 1 92 ? 19.024 -0.121 -9.116 1.00 86.38 92 LEU A C 1
ATOM 710 O O . LEU A 1 92 ? 19.600 0.171 -10.161 1.00 86.38 92 LEU A O 1
ATOM 714 N N . LEU A 1 93 ? 19.385 0.398 -7.936 1.00 92.31 93 LEU A N 1
ATOM 715 C CA . LEU A 1 93 ? 20.534 1.296 -7.778 1.00 92.31 93 LEU A CA 1
ATOM 716 C C . LEU A 1 93 ? 21.881 0.584 -7.971 1.00 92.31 93 LEU A C 1
ATOM 718 O O . LEU A 1 93 ? 22.856 1.228 -8.353 1.00 92.31 93 LEU A O 1
ATOM 722 N N . ALA A 1 94 ? 21.960 -0.711 -7.662 1.00 92.69 94 ALA A N 1
ATOM 723 C CA . ALA A 1 94 ? 23.176 -1.499 -7.835 1.00 92.69 94 ALA A CA 1
ATOM 724 C C . ALA A 1 94 ? 23.379 -1.976 -9.283 1.00 92.69 94 ALA A C 1
ATOM 726 O O . ALA A 1 94 ? 24.520 -2.229 -9.667 1.00 92.69 94 ALA A O 1
ATOM 727 N N . ASP A 1 95 ? 22.296 -2.106 -10.052 1.00 89.88 95 ASP A N 1
ATOM 728 C CA . ASP A 1 95 ? 22.311 -2.536 -11.452 1.00 89.88 95 ASP A CA 1
ATOM 729 C C . ASP A 1 95 ? 22.672 -1.381 -12.408 1.00 89.88 95 ASP A C 1
ATOM 731 O O . ASP A 1 95 ? 23.818 -1.272 -12.846 1.00 89.88 95 ASP A O 1
ATOM 735 N N . ASP A 1 96 ? 21.726 -0.478 -12.692 1.00 91.06 96 ASP A N 1
ATOM 736 C CA . ASP A 1 96 ? 21.940 0.716 -13.527 1.00 91.06 96 ASP A CA 1
ATOM 737 C C . ASP A 1 96 ? 20.935 1.834 -13.163 1.00 91.06 96 ASP A C 1
ATOM 739 O O . ASP A 1 96 ? 19.798 1.851 -13.649 1.00 91.06 96 ASP A O 1
ATOM 743 N N . PRO A 1 97 ? 21.332 2.803 -12.315 1.00 89.81 97 PRO A N 1
ATOM 744 C CA . PRO A 1 97 ? 20.444 3.875 -11.869 1.00 89.81 97 PRO A CA 1
ATOM 745 C C . PRO A 1 97 ? 19.863 4.744 -12.989 1.00 89.81 97 PRO A C 1
ATOM 747 O O . PRO A 1 97 ? 18.735 5.221 -12.867 1.00 89.81 97 PRO A O 1
ATOM 750 N N . GLU A 1 98 ? 20.618 4.982 -14.067 1.00 93.19 98 GLU A N 1
ATOM 751 C CA . GLU A 1 98 ? 20.166 5.856 -15.155 1.00 93.19 98 GLU A CA 1
ATOM 752 C C . GLU A 1 98 ? 19.178 5.125 -16.064 1.00 93.19 98 GLU A C 1
ATOM 754 O O . GLU A 1 98 ? 18.158 5.702 -16.452 1.00 93.19 98 GLU A O 1
ATOM 759 N N . ALA A 1 99 ? 19.422 3.841 -16.347 1.00 88.25 99 ALA A N 1
ATOM 760 C CA . ALA A 1 99 ? 18.474 3.014 -17.092 1.00 88.25 99 ALA A CA 1
ATOM 761 C C . ALA A 1 99 ? 17.145 2.826 -16.338 1.00 88.25 99 ALA A C 1
ATOM 763 O O . ALA A 1 99 ? 16.080 2.792 -16.960 1.00 88.25 99 ALA A O 1
ATOM 764 N N . HIS A 1 100 ? 17.194 2.759 -15.003 1.00 88.62 100 HIS A N 1
ATOM 765 C CA . HIS A 1 100 ? 16.030 2.499 -14.148 1.00 88.62 100 HIS A CA 1
ATOM 766 C C . HIS A 1 100 ? 15.391 3.750 -13.545 1.00 88.62 100 HIS A C 1
ATOM 768 O O . HIS A 1 100 ? 14.509 3.635 -12.694 1.00 88.62 100 HIS A O 1
ATOM 774 N N . LYS A 1 101 ? 15.784 4.950 -13.981 1.00 92.19 101 LYS A N 1
ATOM 775 C CA . LYS A 1 101 ? 15.358 6.222 -13.377 1.00 92.19 101 LYS A CA 1
ATOM 776 C C . LYS A 1 101 ? 13.841 6.354 -13.183 1.00 92.19 101 LYS A C 1
ATOM 778 O O . LYS A 1 101 ? 13.390 6.698 -12.095 1.00 92.19 101 LYS A O 1
ATOM 783 N N . GLU A 1 102 ? 13.050 6.038 -14.211 1.00 89.62 102 GLU A N 1
ATOM 784 C CA . GLU A 1 102 ? 11.578 6.113 -14.142 1.00 89.62 102 GLU A CA 1
ATOM 785 C C . GLU A 1 102 ? 11.008 5.156 -13.076 1.00 89.62 102 GLU A C 1
ATOM 787 O O . GLU A 1 102 ? 10.063 5.491 -12.360 1.00 89.62 102 GLU A O 1
ATOM 792 N N . LEU A 1 103 ? 11.584 3.957 -12.962 1.00 88.56 103 LEU A N 1
ATOM 793 C CA . LEU A 1 103 ? 11.147 2.941 -12.009 1.00 88.56 103 LEU A CA 1
ATOM 794 C C . LEU A 1 103 ? 11.572 3.298 -10.580 1.00 88.56 103 LEU A C 1
ATOM 796 O O . LEU A 1 103 ? 10.773 3.163 -9.656 1.00 88.56 103 LEU A O 1
ATOM 800 N N . LEU A 1 104 ? 12.788 3.824 -10.411 1.00 91.56 104 LEU A N 1
ATOM 801 C CA . LEU A 1 104 ? 13.292 4.336 -9.137 1.00 91.56 104 LEU A CA 1
ATOM 802 C C . LEU A 1 104 ? 12.398 5.448 -8.586 1.00 91.56 104 LEU A C 1
ATOM 804 O O . LEU A 1 104 ? 12.058 5.414 -7.406 1.00 91.56 104 LEU A O 1
ATOM 808 N N . GLU A 1 105 ? 11.978 6.399 -9.423 1.00 95.12 105 GLU A N 1
ATOM 809 C CA . GLU A 1 105 ? 11.066 7.479 -9.022 1.00 95.12 105 GLU A CA 1
ATOM 810 C C . GLU A 1 105 ? 9.708 6.931 -8.554 1.00 95.12 105 GLU A C 1
ATOM 812 O O . GLU A 1 105 ? 9.217 7.317 -7.490 1.00 95.12 105 GLU A O 1
ATOM 817 N N . LYS A 1 106 ? 9.121 5.986 -9.302 1.00 93.19 106 LYS A N 1
ATOM 818 C CA . LYS A 1 106 ? 7.831 5.365 -8.953 1.00 93.19 106 LYS A CA 1
ATOM 819 C C . LYS A 1 106 ? 7.905 4.568 -7.651 1.00 93.19 106 LYS A C 1
ATOM 821 O O . LYS A 1 106 ? 7.098 4.805 -6.759 1.00 93.19 106 LYS A O 1
ATOM 826 N N . ILE A 1 107 ? 8.883 3.669 -7.518 1.00 91.81 107 ILE A N 1
ATOM 827 C CA . ILE A 1 107 ? 9.044 2.835 -6.317 1.00 91.81 107 ILE A CA 1
ATOM 828 C C . ILE A 1 107 ? 9.396 3.700 -5.101 1.00 91.81 107 ILE A C 1
ATOM 830 O O . ILE A 1 107 ? 8.920 3.429 -4.004 1.00 91.81 107 ILE A O 1
ATOM 834 N N . THR A 1 108 ? 10.180 4.769 -5.283 1.00 95.50 108 THR A N 1
ATOM 835 C CA . THR A 1 108 ? 10.479 5.728 -4.208 1.00 95.50 108 THR A CA 1
ATOM 836 C C . THR A 1 108 ? 9.209 6.385 -3.686 1.00 95.50 108 THR A C 1
ATOM 838 O O . THR A 1 108 ? 9.008 6.396 -2.475 1.00 95.50 108 THR A O 1
ATOM 841 N N . LYS A 1 109 ? 8.336 6.869 -4.583 1.00 95.81 109 LYS A N 1
ATOM 842 C CA . LYS A 1 109 ? 7.040 7.442 -4.197 1.00 95.81 109 LYS A CA 1
ATOM 843 C C . LYS A 1 109 ? 6.215 6.431 -3.395 1.00 95.81 109 LYS A C 1
ATOM 845 O O . LYS A 1 109 ? 5.834 6.732 -2.273 1.00 95.81 109 LYS A O 1
ATOM 850 N N . MET A 1 110 ? 6.023 5.225 -3.934 1.00 94.19 110 MET A N 1
ATOM 851 C CA . MET A 1 110 ? 5.220 4.185 -3.275 1.00 94.19 110 MET A CA 1
ATOM 852 C C . MET A 1 110 ? 5.786 3.829 -1.895 1.00 94.19 110 MET A C 1
ATOM 854 O O . MET A 1 110 ? 5.047 3.734 -0.926 1.00 94.19 110 MET A O 1
ATOM 858 N N . ARG A 1 111 ? 7.114 3.706 -1.772 1.00 94.81 111 ARG A N 1
ATOM 859 C CA . ARG A 1 111 ? 7.807 3.456 -0.499 1.00 94.81 111 ARG A CA 1
ATOM 860 C C . ARG A 1 111 ? 7.579 4.568 0.519 1.00 94.81 111 ARG A C 1
ATOM 862 O O . ARG A 1 111 ? 7.401 4.268 1.696 1.00 94.81 111 ARG A O 1
ATOM 869 N N . ASP A 1 112 ? 7.628 5.825 0.090 1.00 97.00 112 ASP A N 1
ATOM 870 C CA . ASP A 1 112 ? 7.393 6.974 0.967 1.00 97.00 112 ASP A CA 1
ATOM 871 C C . ASP A 1 112 ? 5.920 7.034 1.421 1.00 97.00 112 ASP A C 1
ATOM 873 O O . ASP A 1 112 ? 5.655 7.326 2.591 1.00 97.00 112 ASP A O 1
ATOM 877 N N . ASP A 1 113 ? 4.984 6.669 0.540 1.00 96.25 113 ASP A N 1
ATOM 878 C CA . ASP A 1 113 ? 3.560 6.537 0.863 1.00 96.25 113 ASP A CA 1
ATOM 879 C C . ASP A 1 113 ? 3.332 5.416 1.907 1.00 96.25 113 ASP A C 1
ATOM 881 O O . ASP A 1 113 ? 2.656 5.658 2.912 1.00 96.25 113 ASP A O 1
ATOM 885 N N . GLU A 1 114 ? 4.016 4.263 1.802 1.00 94.44 114 GLU A N 1
ATOM 886 C CA . GLU A 1 114 ? 3.896 3.182 2.807 1.00 94.44 114 GLU A CA 1
ATOM 887 C C . GLU A 1 114 ? 4.440 3.582 4.175 1.00 94.44 114 GLU A C 1
ATOM 889 O O . GLU A 1 114 ? 3.879 3.238 5.219 1.00 94.44 114 GLU A O 1
ATOM 894 N N . LEU A 1 115 ? 5.538 4.342 4.196 1.00 95.06 115 LEU A N 1
ATOM 895 C CA . LEU A 1 115 ? 6.070 4.889 5.440 1.00 95.06 115 LEU A CA 1
ATOM 896 C C . LEU A 1 115 ? 5.057 5.837 6.090 1.00 95.06 115 LEU A C 1
ATOM 898 O O . LEU A 1 115 ? 4.846 5.774 7.304 1.00 95.06 115 LEU A O 1
ATOM 902 N N . HIS A 1 116 ? 4.380 6.664 5.291 1.00 95.94 116 HIS A N 1
ATOM 903 C CA . HIS A 1 116 ? 3.318 7.526 5.790 1.00 95.94 116 HIS A CA 1
ATOM 904 C C . HIS A 1 116 ? 2.121 6.719 6.319 1.00 95.94 116 HIS A C 1
ATOM 906 O O . HIS A 1 116 ? 1.611 7.005 7.405 1.00 95.94 116 HIS A O 1
ATOM 912 N N . HIS A 1 117 ? 1.693 5.677 5.604 1.00 93.88 117 HIS A N 1
ATOM 913 C CA . HIS A 1 117 ? 0.616 4.774 6.030 1.00 93.88 117 HIS A CA 1
ATOM 914 C C . HIS A 1 117 ? 0.947 4.071 7.348 1.00 93.88 117 HIS A C 1
ATOM 916 O O . HIS A 1 117 ? 0.106 4.001 8.249 1.00 93.88 117 HIS A O 1
ATOM 922 N N . HIS A 1 118 ? 2.191 3.622 7.507 1.00 92.44 118 HIS A N 1
ATOM 923 C CA . HIS A 1 118 ? 2.693 3.025 8.739 1.00 92.44 118 HIS A CA 1
ATOM 924 C C . HIS A 1 118 ? 2.624 4.015 9.916 1.00 92.44 118 HIS A C 1
ATOM 926 O O . HIS A 1 118 ? 2.137 3.679 11.002 1.00 92.44 118 HIS A O 1
ATOM 932 N N . GLU A 1 119 ? 3.057 5.263 9.708 1.00 94.75 119 GLU A N 1
ATOM 933 C CA . GLU A 1 119 ? 2.960 6.330 10.711 1.00 94.75 119 GLU A CA 1
ATOM 934 C C . GLU A 1 119 ? 1.509 6.647 11.092 1.00 94.75 119 GLU A C 1
ATOM 936 O O . GLU A 1 119 ? 1.209 6.840 12.275 1.00 94.75 119 GLU A O 1
ATOM 941 N N . LEU A 1 120 ? 0.588 6.656 10.123 1.00 92.88 120 LEU A N 1
ATOM 942 C CA . LEU A 1 120 ? -0.847 6.781 10.390 1.00 92.88 120 LEU A CA 1
ATOM 943 C C . LEU A 1 120 ? -1.346 5.603 11.237 1.00 92.88 120 LEU A C 1
ATOM 945 O O . LEU A 1 120 ? -2.046 5.821 12.228 1.00 92.88 120 LEU A O 1
ATOM 949 N N . GLY A 1 121 ? -0.917 4.380 10.917 1.00 89.75 121 GLY A N 1
ATOM 950 C CA . GLY A 1 121 ? -1.095 3.174 11.729 1.00 89.75 121 GLY A CA 1
ATOM 951 C C . GLY A 1 121 ? -0.803 3.409 13.213 1.00 89.75 121 GLY A C 1
ATOM 952 O O . GLY A 1 121 ? -1.641 3.164 14.089 1.00 89.75 121 GLY A O 1
ATOM 953 N N . ILE A 1 122 ? 0.380 3.954 13.499 1.00 90.31 122 ILE A N 1
ATOM 954 C CA . ILE A 1 122 ? 0.828 4.275 14.859 1.00 90.31 122 ILE A CA 1
ATOM 955 C C . ILE A 1 122 ? -0.018 5.400 15.467 1.00 90.31 122 ILE A C 1
ATOM 957 O O . ILE A 1 122 ? -0.493 5.276 16.600 1.00 90.31 122 ILE A O 1
ATOM 961 N N . LYS A 1 123 ? -0.233 6.485 14.715 1.00 93.06 123 LYS A N 1
ATOM 962 C CA . LYS A 1 123 ? -0.968 7.681 15.153 1.00 93.06 123 LYS A CA 1
ATOM 963 C C . LYS A 1 123 ? -2.401 7.368 15.586 1.00 93.06 123 LYS A C 1
ATOM 965 O O . LYS A 1 123 ? -2.888 7.980 16.533 1.00 93.06 123 LYS A O 1
ATOM 970 N N . TYR A 1 124 ? -3.067 6.425 14.921 1.00 89.25 124 TYR A N 1
ATOM 971 C CA . TYR A 1 124 ? -4.446 6.018 15.222 1.00 89.25 124 TYR A CA 1
ATOM 972 C C . TYR A 1 124 ? -4.537 4.800 16.161 1.00 89.25 124 TYR A C 1
ATOM 974 O O . TYR A 1 124 ? -5.549 4.094 16.185 1.00 89.25 124 TYR A O 1
ATOM 982 N N . ASP A 1 125 ? -3.522 4.625 17.013 1.00 89.44 125 ASP A N 1
ATOM 983 C CA . ASP A 1 125 ? -3.455 3.661 18.116 1.00 89.44 125 ASP A CA 1
ATOM 984 C C . ASP A 1 125 ? -3.289 2.184 17.718 1.00 89.44 125 ASP A C 1
ATOM 986 O O . ASP A 1 125 ? -3.596 1.303 18.523 1.00 89.44 125 ASP A O 1
ATOM 990 N N . GLY A 1 126 ? -2.749 1.872 16.535 1.00 84.94 126 GLY A N 1
ATOM 991 C CA . GLY A 1 126 ? -2.487 0.478 16.148 1.00 84.94 126 GLY A CA 1
ATOM 992 C C . GLY A 1 126 ? -1.622 -0.283 17.167 1.00 84.94 126 GLY A C 1
ATOM 993 O O . GLY A 1 126 ? -1.861 -1.454 17.454 1.00 84.94 126 GLY A O 1
ATOM 994 N N . LEU A 1 127 ? -0.684 0.402 17.830 1.00 85.88 127 LEU A N 1
ATOM 995 C CA . LEU A 1 127 ? 0.173 -0.196 18.865 1.00 85.88 127 LEU A CA 1
ATOM 996 C C . LEU A 1 127 ? -0.545 -0.486 20.197 1.00 85.88 127 LEU A C 1
ATOM 998 O O . LEU A 1 127 ? 0.004 -1.201 21.036 1.00 85.88 127 LEU A O 1
ATOM 1002 N N . LYS A 1 128 ? -1.754 0.053 20.419 1.00 83.44 128 LYS A N 1
ATOM 1003 C CA . LYS A 1 128 ? -2.555 -0.227 21.626 1.00 83.44 128 LYS A CA 1
ATOM 1004 C C . LYS A 1 128 ? -3.338 -1.539 21.527 1.00 83.44 128 LYS A C 1
ATOM 1006 O O . LYS A 1 128 ? -3.814 -2.026 22.552 1.00 83.44 128 LYS A O 1
ATOM 1011 N N . SER A 1 129 ? -3.452 -2.121 20.331 1.00 77.88 129 SER A N 1
ATOM 1012 C CA . SER A 1 129 ? -4.017 -3.458 20.135 1.00 77.88 129 SER A CA 1
ATOM 1013 C C . SER A 1 129 ? -3.219 -4.484 20.949 1.00 77.88 129 SER A C 1
ATOM 1015 O O . SER A 1 129 ? -2.004 -4.627 20.791 1.00 77.88 129 SER A O 1
ATOM 1017 N N . THR A 1 130 ? -3.866 -5.166 21.895 1.00 53.31 130 THR A N 1
ATOM 1018 C CA . THR A 1 130 ? -3.180 -6.013 22.874 1.00 53.31 130 THR A CA 1
ATOM 1019 C C . THR A 1 130 ? -2.440 -7.194 22.216 1.00 53.31 130 THR A C 1
ATOM 1021 O O . THR A 1 130 ? -3.024 -8.103 21.639 1.00 53.31 130 THR A O 1
ATOM 1024 N N . ARG A 1 131 ? -1.111 -7.208 22.408 1.00 46.38 131 ARG A N 1
ATOM 1025 C CA . ARG A 1 131 ? -0.186 -8.365 22.473 1.00 46.38 131 ARG A CA 1
ATOM 1026 C C . ARG A 1 131 ? 0.157 -9.179 21.206 1.00 46.38 131 ARG A C 1
ATOM 1028 O O . ARG A 1 131 ? 1.084 -9.980 21.302 1.00 46.38 131 ARG A O 1
ATOM 1035 N N . SER A 1 132 ? -0.443 -8.957 20.034 1.00 49.72 132 SER A N 1
ATOM 1036 C CA . SER A 1 132 ? -0.199 -9.846 18.866 1.00 49.72 132 SER A CA 1
ATOM 1037 C C . SER A 1 132 ? 0.498 -9.228 17.646 1.00 49.72 132 SER A C 1
ATOM 1039 O O . SER A 1 132 ? 1.028 -9.975 16.827 1.00 49.72 132 SER A O 1
ATOM 1041 N N . VAL A 1 133 ? 0.576 -7.899 17.525 1.00 50.44 133 VAL A N 1
ATOM 1042 C CA . VAL A 1 133 ? 1.085 -7.234 16.301 1.00 50.44 133 VAL A CA 1
ATOM 1043 C C . VAL A 1 133 ? 2.565 -7.541 16.039 1.00 50.44 133 VAL A C 1
ATOM 1045 O O . VAL A 1 133 ? 2.967 -7.821 14.913 1.00 50.44 133 VAL A O 1
ATOM 1048 N N . VAL A 1 134 ? 3.367 -7.609 17.106 1.00 45.50 134 VAL A N 1
ATOM 1049 C CA . VAL A 1 134 ? 4.809 -7.890 17.013 1.00 45.50 134 VAL A CA 1
ATOM 1050 C C . VAL A 1 134 ? 5.084 -9.320 16.522 1.00 45.50 134 VAL A C 1
ATOM 1052 O O . VAL A 1 134 ? 6.054 -9.544 15.812 1.00 45.50 134 VAL A O 1
ATOM 1055 N N . HIS A 1 135 ? 4.224 -10.300 16.826 1.00 49.06 135 HIS A N 1
ATOM 1056 C CA . HIS A 1 135 ? 4.413 -11.679 16.345 1.00 49.06 135 HIS A CA 1
ATOM 1057 C C . HIS A 1 135 ? 3.954 -11.889 14.896 1.00 49.06 135 HIS A C 1
ATOM 1059 O O . HIS A 1 135 ? 4.437 -12.811 14.238 1.00 49.06 135 HIS A O 1
ATOM 1065 N N . VAL A 1 136 ? 3.043 -11.046 14.403 1.00 53.00 136 VAL A N 1
ATOM 1066 C CA . VAL A 1 136 ? 2.607 -11.030 13.002 1.00 53.00 136 VAL A CA 1
ATOM 1067 C C . VAL A 1 136 ? 3.773 -10.550 12.132 1.00 53.00 136 VAL A C 1
ATOM 1069 O O . VAL A 1 136 ? 4.231 -11.315 11.294 1.00 53.00 136 VAL A O 1
ATOM 1072 N N . SER A 1 137 ? 4.375 -9.389 12.406 1.00 49.28 137 SER A N 1
ATOM 1073 C CA . SER A 1 137 ? 5.433 -8.838 11.532 1.00 49.28 137 SER A CA 1
ATOM 1074 C C . SER A 1 137 ? 6.638 -9.792 11.334 1.00 49.28 137 SER A C 1
ATOM 1076 O O . SER A 1 137 ? 7.017 -10.107 10.203 1.00 49.28 137 SER A O 1
ATOM 1078 N N . TYR A 1 138 ? 7.161 -10.405 12.411 1.00 42.41 138 TYR A N 1
ATOM 1079 C CA . TYR A 1 138 ? 8.277 -11.370 12.317 1.00 42.41 138 TYR A CA 1
ATOM 1080 C C . TYR A 1 138 ? 7.927 -12.670 11.575 1.00 42.41 138 TYR A C 1
ATOM 1082 O O . TYR A 1 138 ? 8.782 -13.254 10.909 1.00 42.41 138 TYR A O 1
ATOM 1090 N N . ARG A 1 139 ? 6.686 -13.160 11.696 1.00 49.19 139 ARG A N 1
ATOM 1091 C CA . ARG A 1 139 ? 6.274 -14.423 11.066 1.00 49.19 139 ARG A CA 1
ATOM 1092 C C . ARG A 1 139 ? 5.906 -14.219 9.590 1.00 49.19 139 ARG A C 1
ATOM 1094 O O . ARG A 1 139 ? 6.121 -15.129 8.796 1.00 49.19 139 ARG A O 1
ATOM 1101 N N . TYR A 1 140 ? 5.440 -13.029 9.211 1.00 49.16 140 TYR A N 1
ATOM 1102 C CA . TYR A 1 140 ? 5.123 -12.677 7.822 1.00 49.16 140 TYR A CA 1
ATOM 1103 C C . TYR A 1 140 ? 6.386 -12.488 6.971 1.00 49.16 140 TYR A C 1
ATOM 1105 O O . TYR A 1 140 ? 6.414 -12.942 5.829 1.00 49.16 140 TYR A O 1
ATOM 1113 N N . HIS A 1 141 ? 7.468 -11.957 7.554 1.00 46.44 141 HIS A N 1
ATOM 1114 C CA . HIS A 1 141 ? 8.793 -11.900 6.915 1.00 46.44 141 HIS A CA 1
ATOM 1115 C C . HIS A 1 141 ? 9.326 -13.258 6.447 1.00 46.44 141 HIS A C 1
ATOM 1117 O O . HIS A 1 141 ? 9.909 -13.367 5.368 1.00 46.44 141 HIS A O 1
ATOM 1123 N N . CYS A 1 142 ? 9.137 -14.302 7.262 1.00 37.81 142 CYS A N 1
ATOM 1124 C CA . CYS A 1 142 ? 9.549 -15.665 6.916 1.00 37.81 142 CYS A CA 1
ATOM 1125 C C . CYS A 1 142 ? 8.659 -16.221 5.795 1.00 37.81 142 CYS A C 1
ATOM 1127 O O . CYS A 1 142 ? 9.153 -16.725 4.792 1.00 37.81 142 CYS A O 1
ATOM 1129 N N . VAL A 1 143 ? 7.343 -16.016 5.919 1.00 47.34 143 VAL A N 1
ATOM 1130 C CA . VAL A 1 143 ? 6.346 -16.525 4.970 1.00 47.34 143 VAL A CA 1
ATOM 1131 C C . VAL A 1 143 ? 6.495 -15.906 3.574 1.00 47.34 143 VAL A C 1
ATOM 1133 O O . VAL A 1 143 ? 6.387 -16.636 2.595 1.00 47.34 143 VAL A O 1
ATOM 1136 N N . GLN A 1 144 ? 6.792 -14.608 3.435 1.00 48.16 144 GLN A N 1
ATOM 1137 C CA . GLN A 1 144 ? 6.961 -13.987 2.112 1.00 48.16 144 GLN A CA 1
ATOM 1138 C C . GLN A 1 144 ? 8.177 -14.540 1.353 1.00 48.16 144 GLN A C 1
ATOM 1140 O O . GLN A 1 144 ? 8.074 -14.855 0.167 1.00 48.16 144 GLN A O 1
ATOM 1145 N N . ARG A 1 145 ? 9.309 -14.733 2.043 1.00 50.31 145 ARG A N 1
ATOM 1146 C CA . ARG A 1 145 ? 10.535 -15.295 1.448 1.00 50.31 145 ARG A CA 1
ATOM 1147 C C . ARG A 1 145 ? 10.352 -16.761 1.032 1.00 50.31 145 ARG A C 1
ATOM 1149 O O . ARG A 1 145 ? 10.833 -17.175 -0.027 1.00 50.31 145 ARG A O 1
ATOM 1156 N N . ASP A 1 146 ? 9.601 -17.515 1.832 1.00 46.47 146 ASP A N 1
ATOM 1157 C CA . ASP A 1 146 ? 9.262 -18.910 1.553 1.00 46.47 146 ASP A CA 1
ATOM 1158 C C . ASP A 1 146 ? 8.270 -19.025 0.377 1.00 46.47 146 ASP A C 1
ATOM 1160 O O . ASP A 1 146 ? 8.449 -19.874 -0.492 1.00 46.47 146 ASP A O 1
ATOM 1164 N N . ILE A 1 147 ? 7.269 -18.141 0.272 1.00 53.34 147 ILE A N 1
ATOM 1165 C CA . ILE A 1 147 ? 6.262 -18.155 -0.809 1.00 53.34 147 ILE A CA 1
ATOM 1166 C C . ILE A 1 147 ? 6.870 -17.834 -2.182 1.00 53.34 147 ILE A C 1
ATOM 1168 O O . ILE A 1 147 ? 6.575 -18.551 -3.141 1.00 53.34 147 ILE A O 1
ATOM 1172 N N . ILE A 1 148 ? 7.724 -16.806 -2.288 1.00 56.31 148 ILE A N 1
ATOM 1173 C CA . ILE A 1 148 ? 8.413 -16.437 -3.544 1.00 56.31 148 ILE A CA 1
ATOM 1174 C C . ILE A 1 148 ? 9.197 -17.641 -4.088 1.00 56.31 148 ILE A C 1
ATOM 1176 O O . ILE A 1 148 ? 9.077 -18.003 -5.261 1.00 56.31 148 ILE A O 1
ATOM 1180 N N . THR A 1 149 ? 9.928 -18.319 -3.200 1.00 53.19 149 THR A N 1
ATOM 1181 C CA . THR A 1 149 ? 10.777 -19.469 -3.534 1.00 53.19 149 THR A CA 1
ATOM 1182 C C . THR A 1 149 ? 9.963 -20.727 -3.860 1.00 53.19 149 THR A C 1
ATOM 1184 O O . THR A 1 149 ? 10.284 -21.444 -4.805 1.00 53.19 149 THR A O 1
ATOM 1187 N N . ILE A 1 150 ? 8.894 -21.008 -3.105 1.00 55.12 150 ILE A N 1
ATOM 1188 C CA . ILE A 1 150 ? 8.056 -22.208 -3.285 1.00 55.12 150 ILE A CA 1
ATOM 1189 C C . ILE A 1 150 ? 7.226 -22.132 -4.573 1.00 55.12 150 ILE A C 1
ATOM 1191 O O . ILE A 1 150 ? 6.986 -23.159 -5.210 1.00 55.12 150 ILE A O 1
ATOM 1195 N N . LEU A 1 151 ? 6.778 -20.935 -4.963 1.00 56.59 151 LEU A N 1
ATOM 1196 C CA . LEU A 1 151 ? 5.858 -20.744 -6.087 1.00 56.59 151 LEU A CA 1
ATOM 1197 C C . LEU A 1 151 ? 6.535 -20.274 -7.380 1.00 56.59 151 LEU A C 1
ATOM 1199 O O . LEU A 1 151 ? 5.832 -20.097 -8.374 1.00 56.59 151 LEU A O 1
ATOM 1203 N N . TYR A 1 152 ? 7.864 -20.098 -7.384 1.00 57.16 152 TYR A N 1
ATOM 1204 C CA . TYR A 1 152 ? 8.625 -19.568 -8.527 1.00 57.16 152 TYR A CA 1
ATOM 1205 C C . TYR A 1 152 ? 8.026 -18.260 -9.066 1.00 57.16 152 TYR A C 1
ATOM 1207 O O . TYR A 1 152 ? 7.877 -18.068 -10.273 1.00 57.16 152 TYR A O 1
ATOM 1215 N N . ILE A 1 153 ? 7.631 -17.376 -8.150 1.00 64.00 153 ILE A N 1
ATOM 1216 C CA . ILE A 1 153 ? 7.104 -16.057 -8.492 1.00 64.00 153 ILE A CA 1
ATOM 1217 C C . ILE A 1 153 ? 8.307 -15.123 -8.632 1.00 64.00 153 ILE A C 1
ATOM 1219 O O . ILE A 1 153 ? 9.128 -15.049 -7.723 1.00 64.00 153 ILE A O 1
ATOM 1223 N N . ASP A 1 154 ? 8.441 -14.438 -9.766 1.00 73.75 154 ASP A N 1
ATOM 1224 C CA . ASP A 1 154 ? 9.468 -13.407 -9.917 1.00 73.75 154 ASP A CA 1
ATOM 1225 C C . ASP A 1 154 ? 9.171 -12.189 -9.019 1.00 73.75 154 ASP A C 1
ATOM 1227 O O . ASP A 1 154 ? 8.027 -11.943 -8.631 1.00 73.75 154 ASP A O 1
ATOM 1231 N N . GLU A 1 155 ? 10.212 -11.422 -8.688 1.00 71.56 155 GLU A N 1
ATOM 1232 C CA . GLU A 1 155 ? 10.148 -10.216 -7.842 1.00 71.56 155 GLU A CA 1
ATOM 1233 C C . GLU A 1 155 ? 9.022 -9.250 -8.257 1.00 71.56 155 GLU A C 1
ATOM 1235 O O . GLU A 1 155 ? 8.288 -8.744 -7.406 1.00 71.56 155 GLU A O 1
ATOM 1240 N N . PHE A 1 156 ? 8.818 -9.048 -9.563 1.00 75.25 156 PHE A N 1
ATOM 1241 C CA . PHE A 1 156 ? 7.793 -8.138 -10.072 1.00 75.25 156 PHE A CA 1
ATOM 1242 C C . PHE A 1 156 ? 6.382 -8.695 -9.848 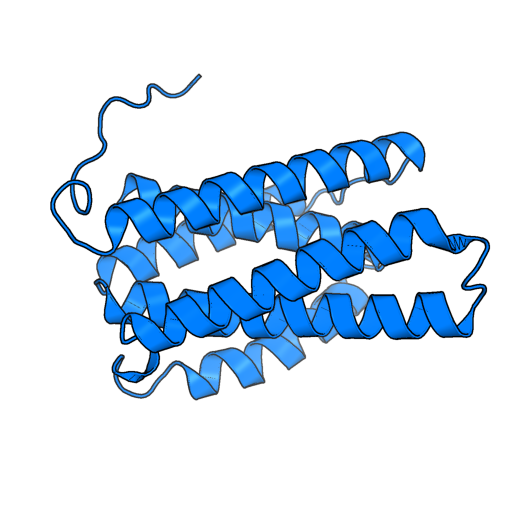1.00 75.25 156 PHE A C 1
ATOM 1244 O O . PHE A 1 156 ? 5.491 -7.984 -9.375 1.00 75.25 156 PHE A O 1
ATOM 1251 N N . THR A 1 157 ? 6.164 -9.977 -10.150 1.00 77.56 157 THR A N 1
ATOM 1252 C CA . THR A 1 157 ? 4.886 -10.647 -9.878 1.00 77.56 157 THR A CA 1
ATOM 1253 C C . THR A 1 157 ? 4.585 -10.675 -8.375 1.00 77.56 157 THR A C 1
ATOM 1255 O O . THR A 1 157 ? 3.422 -10.553 -7.986 1.00 77.56 157 THR A O 1
ATOM 1258 N N . CYS A 1 158 ? 5.603 -10.769 -7.513 1.00 80.31 158 CYS A N 1
ATOM 1259 C CA . CYS A 1 158 ? 5.428 -10.645 -6.067 1.00 80.31 158 CYS A CA 1
ATOM 1260 C C . CYS A 1 158 ? 4.932 -9.247 -5.675 1.00 80.31 158 CYS A C 1
ATOM 1262 O O . CYS A 1 158 ? 3.924 -9.152 -4.973 1.00 80.31 158 CYS A O 1
ATOM 1264 N N . THR A 1 159 ? 5.561 -8.180 -6.183 1.00 81.50 159 THR A N 1
ATOM 1265 C CA . THR A 1 159 ? 5.109 -6.797 -5.950 1.00 81.50 159 THR A CA 1
ATOM 1266 C C . THR A 1 159 ? 3.658 -6.600 -6.379 1.00 81.50 159 THR A C 1
ATOM 1268 O O . THR A 1 159 ? 2.859 -6.067 -5.613 1.00 81.50 159 THR A O 1
ATOM 1271 N N . TYR A 1 160 ? 3.288 -7.082 -7.570 1.00 84.50 160 TYR A N 1
ATOM 1272 C CA . TYR A 1 160 ? 1.913 -6.988 -8.066 1.00 84.50 160 TYR A CA 1
ATOM 1273 C C . TYR A 1 160 ? 0.910 -7.656 -7.115 1.00 84.50 160 TYR A C 1
ATOM 1275 O O . TYR A 1 160 ? -0.093 -7.053 -6.740 1.00 84.50 160 TYR A O 1
ATOM 1283 N N . VAL A 1 161 ? 1.201 -8.888 -6.683 1.00 83.56 161 VAL A N 1
ATOM 1284 C CA . VAL A 1 161 ? 0.329 -9.634 -5.764 1.00 83.56 161 VAL A CA 1
ATOM 1285 C C . VAL A 1 161 ? 0.202 -8.923 -4.418 1.00 83.56 161 VAL A C 1
ATOM 1287 O O . VAL A 1 161 ? -0.902 -8.857 -3.886 1.00 83.56 161 VAL A O 1
ATOM 1290 N N . LEU A 1 162 ? 1.289 -8.372 -3.871 1.00 85.44 162 LEU A N 1
ATOM 1291 C CA . LEU A 1 162 ? 1.252 -7.638 -2.602 1.00 85.44 162 LEU A CA 1
ATOM 1292 C C . LEU A 1 162 ? 0.358 -6.399 -2.684 1.00 85.44 162 LEU A C 1
ATOM 1294 O O . LEU A 1 162 ? -0.425 -6.157 -1.768 1.00 85.44 162 LEU A O 1
ATOM 1298 N N . ILE A 1 163 ? 0.425 -5.660 -3.789 1.00 86.50 163 ILE A N 1
ATOM 1299 C CA . ILE A 1 163 ? -0.387 -4.455 -3.990 1.00 86.50 163 ILE A CA 1
ATOM 1300 C C . ILE A 1 163 ? -1.852 -4.817 -4.231 1.00 86.50 163 ILE A C 1
ATOM 1302 O O . ILE A 1 163 ? -2.736 -4.200 -3.645 1.00 86.50 163 ILE A O 1
ATOM 1306 N N . GLU A 1 164 ? -2.140 -5.870 -5.003 1.00 86.81 164 GLU A N 1
ATOM 1307 C CA . GLU A 1 164 ? -3.515 -6.362 -5.167 1.00 86.81 164 GLU A CA 1
ATOM 1308 C C . GLU A 1 164 ? -4.103 -6.849 -3.829 1.00 86.81 164 GLU A C 1
ATOM 1310 O O . GLU A 1 164 ? -5.265 -6.589 -3.500 1.00 86.81 164 GLU A O 1
ATOM 1315 N N . MET A 1 165 ? -3.302 -7.550 -3.022 1.00 87.06 165 MET A N 1
ATOM 1316 C CA . MET A 1 165 ? -3.685 -7.947 -1.668 1.00 87.06 165 MET A CA 1
ATOM 1317 C C . MET A 1 165 ? -3.970 -6.723 -0.795 1.00 87.06 165 MET A C 1
ATOM 1319 O O . MET A 1 165 ? -4.969 -6.715 -0.074 1.00 87.06 165 MET A O 1
ATOM 1323 N N . LYS A 1 166 ? -3.123 -5.694 -0.869 1.00 90.00 166 LYS A N 1
ATOM 1324 C CA . LYS A 1 166 ? -3.262 -4.468 -0.086 1.00 90.00 166 LYS A CA 1
ATOM 1325 C C . LYS A 1 166 ? -4.509 -3.670 -0.483 1.00 90.00 166 LYS A C 1
ATOM 1327 O O . LYS A 1 166 ? -5.285 -3.318 0.404 1.00 90.00 166 LYS A O 1
ATOM 1332 N N . ASP A 1 167 ? -4.787 -3.499 -1.777 1.00 91.19 167 ASP A N 1
ATOM 1333 C CA . ASP A 1 167 ? -6.041 -2.894 -2.256 1.00 91.19 167 ASP A CA 1
ATOM 1334 C C . ASP A 1 167 ? -7.261 -3.626 -1.678 1.00 91.19 167 ASP A C 1
ATOM 1336 O O . ASP A 1 167 ? -8.140 -3.011 -1.075 1.00 91.19 167 ASP A O 1
ATOM 1340 N N . ARG A 1 168 ? -7.290 -4.962 -1.759 1.00 87.75 168 ARG A N 1
ATOM 1341 C CA . ARG A 1 168 ? -8.409 -5.758 -1.226 1.00 87.75 168 ARG A CA 1
ATOM 1342 C C . ARG A 1 168 ? -8.514 -5.701 0.297 1.00 87.75 168 ARG A C 1
ATOM 1344 O O . ARG A 1 168 ? -9.627 -5.733 0.829 1.00 87.75 168 ARG A O 1
ATOM 1351 N N . PHE A 1 169 ? -7.386 -5.616 0.997 1.00 88.50 169 PHE A N 1
ATOM 1352 C CA . PHE A 1 169 ? -7.333 -5.408 2.440 1.00 88.50 169 PHE A CA 1
ATOM 1353 C C . PHE A 1 169 ? -7.967 -4.060 2.814 1.00 88.50 169 PHE A C 1
ATOM 1355 O O . PHE A 1 169 ? -8.931 -4.043 3.584 1.00 88.50 169 PHE A O 1
ATOM 1362 N N . PHE A 1 170 ? -7.530 -2.953 2.208 1.00 87.88 170 PHE A N 1
ATOM 1363 C CA . PHE A 1 170 ? -8.091 -1.624 2.472 1.00 87.88 170 PHE A CA 1
ATOM 1364 C C . PHE A 1 170 ? -9.534 -1.473 2.006 1.00 87.88 170 PHE A C 1
ATOM 1366 O O . PHE A 1 170 ? -10.329 -0.852 2.712 1.00 87.88 170 PHE A O 1
ATOM 1373 N N . ALA A 1 171 ? -9.915 -2.099 0.893 1.00 87.75 171 ALA A N 1
ATOM 1374 C CA . ALA A 1 171 ? -11.304 -2.177 0.462 1.00 87.75 171 ALA A CA 1
ATOM 1375 C C . ALA A 1 171 ? -12.165 -2.857 1.535 1.00 87.75 171 ALA A C 1
ATOM 1377 O O . ALA A 1 171 ? -13.209 -2.338 1.928 1.00 87.75 171 ALA A O 1
ATOM 1378 N N . SER A 1 172 ? -11.726 -4.009 2.056 1.00 87.62 172 SER A N 1
ATOM 1379 C CA . SER A 1 172 ? -12.491 -4.751 3.063 1.00 87.62 172 SER A CA 1
ATOM 1380 C C . SER A 1 172 ? -12.672 -3.964 4.364 1.00 87.62 172 SER A C 1
ATOM 1382 O O . SER A 1 172 ? -13.788 -3.943 4.888 1.00 87.62 172 SER A O 1
ATOM 1384 N N . ILE A 1 173 ? -11.632 -3.252 4.821 1.00 84.31 173 ILE A N 1
ATOM 1385 C CA . ILE A 1 173 ? -11.724 -2.341 5.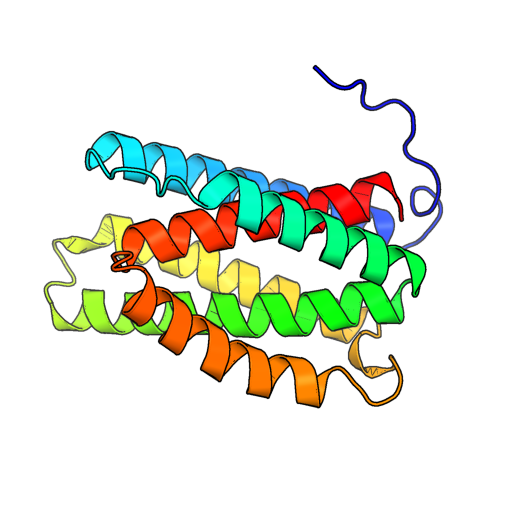965 1.00 84.31 173 ILE A CA 1
ATOM 1386 C C . ILE A 1 173 ? -12.677 -1.197 5.615 1.00 84.31 173 ILE A C 1
ATOM 1388 O O . ILE A 1 173 ? -13.661 -1.002 6.311 1.00 84.31 173 ILE A O 1
ATOM 1392 N N . SER A 1 174 ? -12.483 -0.499 4.499 1.00 81.31 174 SER A N 1
ATOM 1393 C CA . SER A 1 174 ? -13.328 0.642 4.106 1.00 81.31 174 SER A CA 1
ATOM 1394 C C . SER A 1 174 ? -14.821 0.294 4.004 1.00 81.31 174 SER A C 1
ATOM 1396 O O . SER A 1 174 ? -15.671 1.114 4.349 1.00 81.31 174 SER A O 1
ATOM 1398 N N . PHE A 1 175 ? -15.161 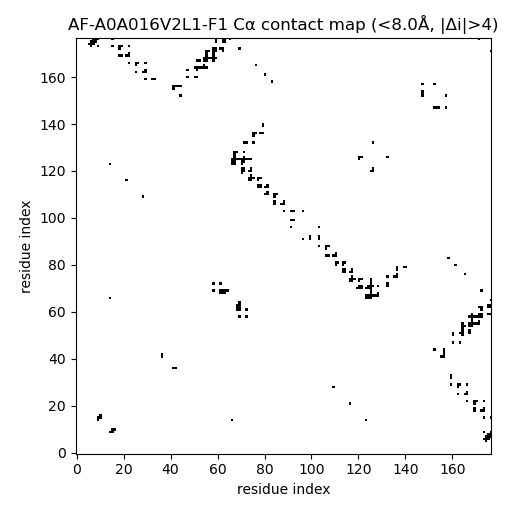-0.921 3.558 1.00 76.75 175 PHE A N 1
ATOM 1399 C CA . PHE A 1 175 ? -16.552 -1.363 3.405 1.00 76.75 175 PHE A CA 1
ATOM 1400 C C . PHE A 1 175 ? -17.202 -1.907 4.683 1.00 76.75 175 PHE A C 1
ATOM 1402 O O . PHE A 1 175 ? -18.423 -1.821 4.818 1.00 76.75 175 PHE A O 1
ATOM 1409 N N . HIS A 1 176 ? -16.433 -2.511 5.590 1.00 67.88 176 HIS A N 1
ATOM 1410 C CA . HIS A 1 176 ? -16.988 -3.221 6.758 1.00 67.88 176 HIS A CA 1
ATOM 1411 C C . HIS A 1 176 ? -16.737 -2.525 8.082 1.00 67.88 176 HIS A C 1
ATOM 1413 O O . HIS A 1 176 ? -17.319 -2.916 9.108 1.00 67.88 176 HIS A O 1
ATOM 1419 N N . ALA A 1 177 ? -15.873 -1.526 8.039 1.00 57.88 177 ALA A N 1
ATOM 1420 C CA . ALA A 1 177 ? -15.463 -0.767 9.180 1.00 57.88 177 ALA A CA 1
ATOM 1421 C C . ALA A 1 177 ? -16.251 0.521 9.330 1.00 57.88 177 ALA A C 1
ATOM 1423 O O . ALA A 1 177 ? -16.921 1.027 8.392 1.00 57.88 177 ALA A O 1
#

Sequence (177 aa):
MLDCRSMHRYSGTPVGPVIQKMWDEEREHLDTMEKLAAKHNVRHTILAPIFGGAAYVLGLTSALLGKEGAMACTIAVEELIGQHYNNQLKELLADDPEAHKELLEKITKMRDDELHHHELGIKYDGLKSTRSVVHVSYRYHCVQRDIITILYIDEFTCTYVLIEMKDRFFASISFHA

Secondary structure (DSSP, 8-state):
---S----SSTTSTTHHHHHHHHHHHHHHHHHHHHHHHHTTPPPPTTHHHHHHHHHHHHHHHHHT-HHHHHHHHHHHHHHHHHHHHHHHHHHHHH-TTTTHHHHHHHHHHHHHHHHHHHHHHHTTGGGS-S-HHHHHHHHHHHHHHHHHHHT--HHHHHHHHHHHHHHHHHHHHHH-

Mean predicted aligned error: 7.53 Å

Solvent-accessible surface area (backbone atoms only — not comparable to full-atom values): 9194 Å² total; per-residue (Å²): 136,86,77,88,82,67,61,75,63,20,80,88,44,92,58,33,67,53,49,46,52,53,34,56,50,36,51,51,51,38,54,53,46,52,52,51,33,61,75,67,69,57,74,79,61,91,57,47,69,57,50,29,51,53,26,24,51,51,21,39,53,22,26,74,60,35,64,28,31,32,22,24,52,43,30,39,53,24,54,52,51,29,49,50,39,54,49,52,49,53,52,44,57,70,72,44,49,79,86,38,41,74,57,50,55,52,47,50,51,53,30,54,52,26,52,51,50,25,50,47,12,52,74,60,39,9,79,69,38,83,90,50,55,73,62,47,41,64,52,48,60,54,49,54,60,50,48,38,67,74,66,72,48,53,74,66,50,45,53,50,46,53,40,50,17,46,36,32,17,37,48,28,24,55,50,66,34